Protein AF-A0A8S9J608-F1 (afdb_monomer_lite)

pLDDT: mean 71.93, std 22.0, range [27.75, 96.12]

Structure (mmCIF, N/CA/C/O backbone):
data_AF-A0A8S9J608-F1
#
_entry.id   AF-A0A8S9J608-F1
#
loop_
_atom_site.group_PDB
_atom_site.id
_atom_site.type_symbol
_atom_site.label_atom_id
_atom_site.label_alt_id
_atom_site.label_comp_id
_atom_site.label_asym_id
_atom_site.label_entity_id
_atom_site.label_seq_id
_atom_site.pdbx_PDB_ins_code
_atom_site.Cartn_x
_atom_site.Cartn_y
_atom_site.Cartn_z
_atom_site.occupancy
_atom_site.B_iso_or_equiv
_atom_site.auth_seq_id
_atom_site.auth_comp_id
_atom_site.auth_asym_id
_atom_site.auth_atom_id
_atom_site.pdbx_PDB_model_num
ATOM 1 N N . MET A 1 1 ? -18.274 -39.244 29.670 1.00 34.66 1 MET A N 1
ATOM 2 C CA . MET A 1 1 ? -17.212 -38.700 28.804 1.00 34.66 1 MET A CA 1
ATOM 3 C C . MET A 1 1 ? -17.763 -37.386 28.288 1.00 34.66 1 MET A C 1
ATOM 5 O O . MET A 1 1 ? -18.565 -37.396 27.369 1.00 34.66 1 MET A O 1
ATOM 9 N N . GLU A 1 2 ? -17.503 -36.305 29.020 1.00 34.66 2 GLU A N 1
ATOM 10 C CA . GLU A 1 2 ? -17.975 -34.964 28.669 1.00 34.66 2 GLU A CA 1
ATOM 11 C C . GLU A 1 2 ? -17.048 -34.403 27.590 1.00 34.66 2 GLU A C 1
ATOM 13 O O . GLU A 1 2 ? -15.875 -34.127 27.843 1.00 34.66 2 GLU A O 1
ATOM 18 N N . GLU A 1 3 ? -17.557 -34.293 26.364 1.00 35.66 3 GLU A N 1
ATOM 19 C CA . GLU A 1 3 ? -16.914 -33.500 25.323 1.00 35.66 3 GLU A CA 1
ATOM 20 C C . GLU A 1 3 ? -17.024 -32.024 25.711 1.00 35.66 3 GLU A C 1
ATOM 22 O O . GLU A 1 3 ? -18.092 -31.415 25.656 1.00 35.66 3 GLU A O 1
ATOM 27 N N . PHE A 1 4 ? -15.895 -31.436 26.103 1.00 34.94 4 PHE A N 1
ATOM 28 C CA . PHE A 1 4 ? -15.739 -29.990 26.158 1.00 34.94 4 PHE A CA 1
ATOM 29 C C . PHE A 1 4 ? -15.903 -29.427 24.741 1.00 34.94 4 PHE A C 1
ATOM 31 O O . PHE A 1 4 ? -14.953 -29.380 23.955 1.00 34.94 4 PHE A O 1
ATOM 38 N N . VAL A 1 5 ? -17.110 -28.965 24.417 1.00 37.97 5 VAL A N 1
ATOM 39 C CA . VAL A 1 5 ? -17.345 -28.079 23.277 1.00 37.97 5 VAL A CA 1
ATOM 40 C C . VAL A 1 5 ? -16.512 -26.821 23.518 1.00 37.97 5 VAL A C 1
ATOM 42 O O . VAL A 1 5 ? -16.838 -25.987 24.363 1.00 37.97 5 VAL A O 1
ATOM 45 N N . LYS A 1 6 ? -15.394 -26.681 22.796 1.00 38.44 6 LYS A N 1
ATOM 46 C CA . LYS A 1 6 ? -14.649 -25.419 22.732 1.00 38.44 6 LYS A CA 1
ATOM 47 C C . LYS A 1 6 ? -15.568 -24.366 22.113 1.00 38.44 6 LYS A C 1
ATOM 49 O O . LYS A 1 6 ? -15.647 -24.255 20.891 1.00 38.44 6 LYS A O 1
ATOM 54 N N . ARG A 1 7 ? -16.241 -23.585 22.962 1.00 36.84 7 ARG A N 1
ATOM 55 C CA . ARG A 1 7 ? -16.894 -22.326 22.588 1.00 36.84 7 ARG A CA 1
ATOM 56 C C . ARG A 1 7 ? -15.859 -21.454 21.877 1.00 36.84 7 ARG A C 1
ATOM 58 O O . ARG A 1 7 ? -14.886 -21.019 22.494 1.00 36.84 7 ARG A O 1
ATOM 65 N N . SER A 1 8 ? -16.004 -21.254 20.568 1.00 42.78 8 SER A N 1
ATOM 66 C CA . SER A 1 8 ? -15.144 -20.324 19.838 1.00 42.78 8 SER A CA 1
ATOM 67 C C . SER A 1 8 ? -15.713 -18.922 20.003 1.00 42.78 8 SER A C 1
ATOM 69 O O . SER A 1 8 ? -16.624 -18.535 19.278 1.00 42.78 8 SER A O 1
ATOM 71 N N . THR A 1 9 ? -15.184 -18.183 20.972 1.00 48.16 9 THR A N 1
ATOM 72 C CA . THR A 1 9 ? -15.473 -16.763 21.168 1.00 48.16 9 THR A CA 1
ATOM 73 C C . THR A 1 9 ? -15.129 -15.959 19.914 1.00 48.16 9 THR A C 1
ATOM 75 O O . THR A 1 9 ? -14.102 -16.205 19.267 1.00 48.16 9 THR A O 1
ATOM 78 N N . ARG A 1 10 ? -15.990 -14.989 19.580 1.00 56.03 10 ARG A N 1
ATOM 79 C CA . ARG A 1 10 ? -15.709 -13.920 18.615 1.00 56.03 10 ARG A CA 1
ATOM 80 C C . ARG A 1 10 ? -14.426 -13.226 19.068 1.00 56.03 10 ARG A C 1
ATOM 82 O O . ARG A 1 10 ? -14.402 -12.577 20.106 1.00 56.03 10 ARG A O 1
ATOM 89 N N . ARG A 1 11 ? -13.332 -13.449 18.345 1.00 66.19 11 ARG A N 1
ATOM 90 C CA . ARG A 1 11 ? -12.037 -12.832 18.636 1.00 66.19 11 ARG A CA 1
ATOM 91 C C . ARG A 1 11 ? -11.687 -11.950 17.466 1.00 66.19 11 ARG A C 1
ATOM 93 O O . ARG A 1 11 ? -11.087 -12.411 16.494 1.00 66.19 11 ARG A O 1
ATOM 100 N N . ASP A 1 12 ? -12.134 -10.709 17.565 1.00 85.56 12 ASP A N 1
ATOM 101 C CA . ASP A 1 12 ? -11.552 -9.658 16.756 1.00 85.56 12 ASP A CA 1
ATOM 102 C C . ASP A 1 12 ? -10.080 -9.529 17.138 1.00 85.56 12 ASP A C 1
ATOM 104 O O . ASP A 1 12 ? -9.712 -9.609 18.316 1.00 85.56 12 ASP A O 1
ATOM 108 N N . THR A 1 13 ? -9.235 -9.373 16.131 1.00 90.19 13 THR A N 1
ATOM 109 C CA . THR A 1 13 ? -7.810 -9.140 16.348 1.00 90.19 13 THR A CA 1
ATOM 110 C C . THR A 1 13 ? -7.568 -7.647 16.278 1.00 90.19 13 THR A C 1
ATOM 112 O O . THR A 1 13 ? -7.973 -7.014 15.313 1.00 90.19 13 THR A O 1
ATOM 115 N N . TRP A 1 14 ? -6.888 -7.096 17.276 1.00 92.19 14 TRP A N 1
ATOM 116 C CA . TRP A 1 14 ? -6.555 -5.676 17.335 1.00 92.19 14 TRP A CA 1
ATOM 117 C C . TRP A 1 14 ? -5.048 -5.502 17.249 1.00 92.19 14 TRP A C 1
ATOM 119 O O . TRP A 1 14 ? -4.309 -6.216 17.937 1.00 92.19 14 TRP A O 1
ATOM 129 N N . MET A 1 15 ? -4.612 -4.565 16.416 1.00 95.25 15 MET A N 1
ATOM 130 C CA . MET A 1 15 ? -3.222 -4.169 16.246 1.00 95.25 15 MET A CA 1
ATOM 131 C C . MET A 1 15 ? -3.128 -2.646 16.240 1.00 95.25 15 MET A C 1
ATOM 133 O O . MET A 1 15 ? -3.892 -1.983 15.542 1.00 95.25 15 MET A O 1
ATOM 137 N N . LEU A 1 16 ? -2.183 -2.109 17.005 1.00 95.00 16 LEU A N 1
ATOM 138 C CA . LEU A 1 16 ? -1.832 -0.694 16.991 1.00 95.00 16 LEU A CA 1
ATOM 139 C C . LEU A 1 16 ? -0.491 -0.534 16.269 1.00 95.00 16 LEU A C 1
ATOM 141 O O . LEU A 1 16 ? 0.497 -1.169 16.646 1.00 95.00 16 LEU A O 1
ATOM 145 N N . LEU A 1 17 ? -0.484 0.283 15.222 1.00 94.75 17 LEU A N 1
ATOM 146 C CA . LEU A 1 17 ? 0.653 0.559 14.358 1.00 94.75 17 LEU A CA 1
ATOM 147 C C . LEU A 1 17 ? 1.121 1.998 14.601 1.00 94.75 17 LEU A C 1
ATOM 149 O O . LEU A 1 17 ? 0.433 2.959 14.246 1.00 94.75 17 LEU A O 1
ATOM 153 N N . SER A 1 18 ? 2.292 2.134 15.202 1.00 91.12 18 SER A N 1
ATOM 154 C CA . SER A 1 18 ? 2.960 3.415 15.440 1.00 91.12 18 SER A CA 1
ATOM 155 C C . SER A 1 18 ? 4.120 3.601 14.463 1.00 91.12 18 SER A C 1
ATOM 157 O O . SER A 1 18 ? 4.517 2.647 13.793 1.00 91.12 18 SER A O 1
ATOM 159 N N . GLY A 1 19 ? 4.674 4.809 14.405 1.00 90.19 19 GLY A N 1
ATOM 160 C CA . GLY A 1 19 ? 5.897 5.106 13.670 1.00 90.19 19 GLY A CA 1
ATOM 161 C C . GLY A 1 19 ? 5.652 5.645 12.262 1.00 90.19 19 GLY A C 1
ATOM 162 O O . GLY A 1 19 ? 4.643 5.349 11.617 1.00 90.19 19 GLY A O 1
ATOM 163 N N . ASN A 1 20 ? 6.632 6.410 11.785 1.00 89.19 20 ASN A N 1
ATOM 164 C CA . ASN A 1 20 ? 6.534 7.321 10.647 1.00 89.19 20 ASN A CA 1
ATOM 165 C C . ASN A 1 20 ? 6.467 6.684 9.246 1.00 89.19 20 ASN A C 1
ATOM 167 O O . ASN A 1 20 ? 6.364 7.409 8.257 1.00 89.19 20 ASN A O 1
ATOM 171 N N . ASP A 1 21 ? 6.496 5.356 9.116 1.00 90.94 21 ASP A N 1
ATOM 172 C CA . ASP A 1 21 ? 6.367 4.678 7.820 1.00 90.94 21 ASP A CA 1
ATOM 173 C C . ASP A 1 21 ? 4.894 4.388 7.472 1.00 90.94 21 ASP A C 1
ATOM 175 O O . ASP A 1 21 ? 4.382 3.269 7.597 1.00 90.94 21 ASP A O 1
ATOM 179 N N . VAL A 1 22 ? 4.182 5.430 7.030 1.00 89.25 22 VAL A N 1
ATOM 180 C CA . VAL A 1 22 ? 2.782 5.331 6.578 1.00 89.25 22 VAL A CA 1
ATOM 181 C C . VAL A 1 22 ? 2.601 4.316 5.434 1.00 89.25 22 VAL A C 1
ATOM 183 O O . VAL A 1 22 ? 1.691 3.482 5.536 1.00 89.25 22 VAL A O 1
ATOM 186 N N . PRO A 1 23 ? 3.433 4.308 4.366 1.00 89.94 23 PRO A N 1
ATOM 187 C CA . PRO A 1 23 ? 3.314 3.310 3.305 1.00 89.94 23 PRO A CA 1
ATOM 188 C C . PRO A 1 23 ? 3.425 1.867 3.809 1.00 89.94 23 PRO A C 1
ATOM 190 O O . PRO A 1 23 ? 2.633 1.022 3.388 1.00 89.94 23 PRO A O 1
ATOM 193 N N . ALA A 1 24 ? 4.338 1.568 4.737 1.00 90.94 24 ALA A N 1
ATOM 194 C CA . ALA A 1 24 ? 4.489 0.224 5.289 1.00 90.94 24 ALA A CA 1
ATOM 195 C C . ALA A 1 24 ? 3.290 -0.198 6.149 1.00 90.94 24 ALA A C 1
ATOM 197 O O . ALA A 1 24 ? 2.836 -1.338 6.023 1.00 90.94 24 ALA A O 1
ATOM 198 N N . LYS A 1 25 ? 2.723 0.713 6.956 1.00 93.19 25 LYS A N 1
ATOM 199 C CA . LYS A 1 25 ? 1.491 0.452 7.729 1.00 93.19 25 LYS A CA 1
ATOM 200 C C . LYS A 1 25 ? 0.321 0.085 6.809 1.00 93.19 25 LYS A C 1
ATOM 202 O O . LYS A 1 25 ? -0.343 -0.932 7.021 1.00 93.19 25 LYS A O 1
ATOM 207 N N . ARG A 1 26 ? 0.118 0.848 5.728 1.00 92.88 26 ARG A N 1
ATOM 208 C CA . ARG A 1 26 ? -0.899 0.548 4.701 1.00 92.88 26 ARG A CA 1
ATOM 209 C C . ARG A 1 26 ? -0.619 -0.768 3.977 1.00 92.88 26 ARG A C 1
ATOM 211 O O . ARG A 1 26 ? -1.510 -1.600 3.801 1.00 92.88 26 ARG A O 1
ATOM 218 N N . ARG A 1 27 ? 0.639 -1.003 3.604 1.00 92.12 27 ARG A N 1
ATOM 219 C CA . ARG A 1 27 ? 1.067 -2.226 2.915 1.00 92.12 27 ARG A CA 1
ATOM 220 C C . ARG A 1 27 ? 0.878 -3.472 3.774 1.00 92.12 27 ARG A C 1
ATOM 222 O O . ARG A 1 27 ? 0.525 -4.524 3.237 1.00 92.12 27 ARG A O 1
ATOM 229 N N . LEU A 1 28 ? 1.057 -3.371 5.092 1.00 94.31 28 LEU A N 1
ATOM 230 C CA . LEU A 1 28 ? 0.703 -4.439 6.025 1.00 94.31 28 LEU A CA 1
ATOM 231 C C . LEU A 1 28 ? -0.792 -4.759 5.930 1.00 94.31 28 LEU A C 1
ATOM 233 O O . LEU A 1 28 ? -1.138 -5.928 5.777 1.00 94.31 28 LEU A O 1
ATOM 237 N N . ALA A 1 29 ? -1.665 -3.747 5.961 1.00 94.69 29 ALA A N 1
ATOM 238 C CA . ALA A 1 29 ? -3.112 -3.943 5.856 1.00 94.69 29 ALA A CA 1
ATOM 239 C C . ALA A 1 29 ? -3.510 -4.647 4.553 1.00 94.69 29 ALA A C 1
ATOM 241 O O . ALA A 1 29 ? -4.220 -5.656 4.582 1.00 94.69 29 ALA A O 1
ATOM 242 N N . LEU A 1 30 ? -2.971 -4.190 3.421 1.00 93.62 30 LEU A N 1
ATOM 243 C CA . LEU A 1 30 ? -3.180 -4.825 2.118 1.00 93.62 30 LEU A CA 1
ATOM 244 C C . LEU A 1 30 ? -2.699 -6.280 2.107 1.00 93.62 30 LEU A C 1
ATOM 246 O O . LEU A 1 30 ? -3.392 -7.171 1.610 1.00 93.62 30 LEU A O 1
ATOM 250 N N . THR A 1 31 ? -1.526 -6.536 2.689 1.00 93.44 31 THR A N 1
ATOM 251 C CA . THR A 1 31 ? -0.933 -7.877 2.756 1.00 93.44 31 THR A CA 1
ATOM 252 C C . THR A 1 31 ? -1.772 -8.812 3.619 1.00 93.44 31 THR A C 1
ATOM 254 O O . THR A 1 31 ? -2.066 -9.925 3.192 1.00 93.44 31 THR A O 1
ATOM 257 N N . VAL A 1 32 ? -2.203 -8.367 4.801 1.00 93.19 32 VAL A N 1
ATOM 258 C CA . VAL A 1 32 ? -3.058 -9.146 5.709 1.00 93.19 32 VAL A CA 1
ATOM 259 C C . VAL A 1 32 ? -4.397 -9.458 5.046 1.00 93.19 32 VAL A C 1
ATOM 261 O O . VAL A 1 32 ? -4.829 -10.610 5.062 1.00 93.19 32 VAL A O 1
ATOM 264 N N . THR A 1 33 ? -5.021 -8.466 4.408 1.00 92.88 33 THR A N 1
ATOM 265 C CA . THR A 1 33 ? -6.303 -8.644 3.712 1.00 92.88 33 THR A CA 1
ATOM 266 C C . THR A 1 33 ? -6.175 -9.665 2.586 1.00 92.88 33 THR A C 1
ATOM 268 O O . THR A 1 33 ? -6.930 -10.635 2.534 1.00 92.88 33 THR A O 1
ATOM 271 N N . THR A 1 34 ? -5.168 -9.506 1.726 1.00 90.94 34 THR A N 1
ATOM 272 C CA . THR A 1 34 ? -4.947 -10.411 0.591 1.00 90.94 34 THR A CA 1
ATOM 273 C C . THR A 1 34 ? -4.591 -11.822 1.067 1.00 90.94 34 THR A C 1
ATOM 275 O O . THR A 1 34 ? -5.116 -12.797 0.540 1.00 90.94 34 THR A O 1
ATOM 278 N N . ALA A 1 35 ? -3.752 -11.959 2.097 1.00 90.38 35 ALA A N 1
ATOM 279 C CA . ALA A 1 35 ? -3.330 -13.262 2.610 1.00 90.38 35 ALA A CA 1
ATOM 280 C C . ALA A 1 35 ? -4.462 -14.039 3.301 1.00 90.38 35 ALA A C 1
ATOM 282 O O . ALA A 1 35 ? -4.507 -15.265 3.210 1.00 90.38 35 ALA A O 1
ATOM 283 N N . LEU A 1 36 ? -5.367 -13.350 4.005 1.00 89.25 36 LEU A N 1
ATOM 284 C CA . LEU A 1 36 ? -6.442 -13.996 4.764 1.00 89.25 36 LEU A CA 1
ATOM 285 C C . LEU A 1 36 ? -7.739 -14.155 3.972 1.00 89.25 36 LEU A C 1
ATOM 287 O O . LEU A 1 36 ? -8.472 -15.122 4.194 1.00 89.25 36 LEU A O 1
ATOM 291 N N . PHE A 1 37 ? -8.032 -13.216 3.073 1.00 88.00 37 PHE A N 1
ATOM 292 C CA . PHE A 1 37 ? -9.313 -13.143 2.369 1.00 88.00 37 PHE A CA 1
ATOM 293 C C . PHE A 1 37 ? -9.190 -13.239 0.845 1.00 88.00 37 PHE A C 1
ATOM 295 O O . PHE A 1 37 ? -10.207 -13.348 0.167 1.00 88.00 37 PHE A O 1
ATOM 302 N N . GLY A 1 38 ? -7.974 -13.251 0.291 1.00 86.25 38 GLY A N 1
ATOM 303 C CA . GLY A 1 38 ? -7.723 -13.457 -1.140 1.00 86.25 38 GLY A CA 1
ATOM 304 C C . GLY A 1 38 ? -8.053 -12.264 -2.044 1.00 86.25 38 GLY A C 1
ATOM 305 O O . GLY A 1 38 ? -7.683 -12.289 -3.210 1.00 86.25 38 GLY A O 1
ATOM 306 N N . SER A 1 39 ? -8.712 -11.224 -1.525 1.00 85.81 39 SER A N 1
ATOM 307 C CA . SER A 1 39 ? -8.986 -9.972 -2.240 1.00 85.81 39 SER A CA 1
ATOM 308 C C . SER A 1 39 ? -8.863 -8.774 -1.301 1.00 85.81 39 SER A C 1
ATOM 310 O O . SER A 1 39 ? -9.278 -8.857 -0.140 1.00 85.81 39 SER A O 1
ATOM 312 N N . VAL A 1 40 ? -8.344 -7.665 -1.836 1.00 87.25 40 VAL A N 1
ATOM 313 C CA . VAL A 1 40 ? -8.287 -6.349 -1.181 1.00 87.25 40 VAL A CA 1
ATOM 314 C C . VAL A 1 40 ? -9.673 -5.739 -0.948 1.00 87.25 40 VAL A C 1
ATOM 316 O O . VAL A 1 40 ? -9.806 -4.912 -0.055 1.00 87.25 40 VAL A O 1
ATOM 319 N N . ASP A 1 41 ? -10.713 -6.208 -1.649 1.00 89.06 41 ASP A N 1
ATOM 320 C CA . ASP A 1 41 ? -12.104 -5.743 -1.482 1.00 89.06 41 ASP A CA 1
ATOM 321 C C . ASP A 1 41 ? -12.671 -6.045 -0.086 1.00 89.06 41 ASP A C 1
ATOM 323 O O . ASP A 1 41 ? -13.657 -5.455 0.342 1.00 89.06 41 ASP A O 1
ATOM 327 N N . ASN A 1 42 ? -12.038 -6.968 0.647 1.00 90.56 42 ASN A N 1
ATOM 328 C CA . ASN A 1 42 ? -12.381 -7.282 2.035 1.00 90.56 42 ASN A CA 1
ATOM 329 C C . ASN A 1 42 ? -11.673 -6.350 3.035 1.00 90.56 42 ASN A C 1
ATOM 331 O O . ASN A 1 42 ? -11.494 -6.718 4.199 1.00 90.56 42 ASN A O 1
ATOM 335 N N . MET A 1 43 ? -11.213 -5.180 2.592 1.00 92.19 43 MET A N 1
ATOM 336 C CA . MET A 1 43 ? -10.620 -4.153 3.439 1.00 92.19 43 MET A CA 1
ATOM 337 C C . MET A 1 43 ? -11.541 -2.936 3.506 1.00 92.19 43 MET A C 1
ATOM 339 O O . MET A 1 43 ? -11.935 -2.387 2.483 1.00 92.19 43 MET A O 1
ATOM 343 N N . LEU A 1 44 ? -11.829 -2.478 4.720 1.00 93.69 44 LEU A N 1
ATOM 344 C CA . LEU A 1 44 ? -12.410 -1.168 4.978 1.00 93.69 44 LEU A CA 1
ATOM 345 C C . LEU A 1 44 ? -11.289 -0.237 5.427 1.00 93.69 44 LEU A C 1
ATOM 347 O O . LEU A 1 44 ? -10.662 -0.485 6.457 1.00 93.69 44 LEU A O 1
ATOM 351 N N . LYS A 1 45 ? -11.039 0.826 4.668 1.00 92.75 45 LYS A N 1
ATOM 352 C CA . LYS A 1 45 ? -10.066 1.857 5.020 1.00 92.75 45 LYS A CA 1
ATOM 353 C C . LYS A 1 45 ? -10.800 3.134 5.407 1.00 92.75 45 LYS A C 1
ATOM 355 O O . LYS A 1 45 ? -11.538 3.674 4.596 1.00 92.75 45 LYS A O 1
ATOM 360 N N . ILE A 1 46 ? -10.545 3.615 6.617 1.00 93.31 46 ILE A N 1
ATOM 361 C CA . ILE A 1 46 ? -11.086 4.859 7.162 1.00 93.31 46 ILE A CA 1
ATOM 362 C C . ILE A 1 46 ? -9.904 5.769 7.465 1.00 93.31 46 ILE A C 1
ATOM 364 O O . ILE A 1 46 ? -9.010 5.385 8.218 1.00 93.31 46 ILE A O 1
ATOM 368 N N . ASN A 1 47 ? -9.892 6.973 6.900 1.00 91.12 47 ASN A N 1
ATOM 369 C CA . ASN A 1 47 ? -8.864 7.965 7.183 1.00 91.12 47 ASN A CA 1
ATOM 370 C C . ASN A 1 47 ? -9.489 9.133 7.947 1.00 91.12 47 ASN A C 1
ATOM 372 O O . ASN A 1 47 ? -10.162 9.971 7.361 1.00 91.12 47 ASN A O 1
ATOM 376 N N . LEU A 1 48 ? -9.248 9.212 9.255 1.00 90.88 48 LEU A N 1
ATOM 377 C CA . LEU A 1 48 ? -9.921 10.188 10.122 1.00 90.88 48 LEU A CA 1
ATOM 378 C C . LEU A 1 48 ? -9.473 11.637 9.889 1.00 90.88 48 LEU A C 1
ATOM 380 O O . LEU A 1 48 ? -10.148 12.563 10.324 1.00 90.88 48 LEU A O 1
ATOM 384 N N . LYS A 1 49 ? -8.370 11.843 9.164 1.00 86.06 49 LYS A N 1
ATOM 385 C CA . LYS A 1 49 ? -7.892 13.171 8.769 1.00 86.06 49 LYS A CA 1
ATOM 386 C C . LYS A 1 49 ? -8.661 13.742 7.577 1.00 86.06 49 LYS A C 1
ATOM 388 O O . LYS A 1 49 ? -8.865 14.949 7.496 1.00 86.06 49 LYS A O 1
ATOM 393 N N . THR A 1 50 ? -9.052 12.885 6.635 1.00 85.12 50 THR A N 1
ATOM 394 C CA . THR A 1 50 ? -9.668 13.292 5.358 1.00 85.12 50 THR A CA 1
ATOM 395 C C . THR A 1 50 ? -11.164 12.992 5.290 1.00 85.12 50 THR A C 1
ATOM 397 O O . THR A 1 50 ? -11.908 13.731 4.644 1.00 85.12 50 THR A O 1
ATOM 400 N N . SER A 1 51 ? -11.625 11.940 5.967 1.00 85.62 51 SER A N 1
ATOM 401 C CA . SER A 1 51 ? -13.037 11.580 6.064 1.00 85.62 51 SER A CA 1
ATOM 402 C C . SER A 1 51 ? -13.790 12.550 6.972 1.00 85.62 51 SER A C 1
ATOM 404 O O . SER A 1 51 ? -13.281 12.990 8.004 1.00 85.62 51 SER A O 1
ATOM 406 N N . LYS A 1 52 ? -15.057 12.840 6.649 1.00 89.25 52 LYS A N 1
ATOM 407 C CA . LYS A 1 52 ? -15.933 13.521 7.611 1.00 89.25 52 LYS A CA 1
ATOM 408 C C . LYS A 1 52 ? -16.242 12.572 8.768 1.00 89.25 52 LYS A C 1
ATOM 410 O O . LYS A 1 52 ? -16.539 11.403 8.535 1.00 89.25 52 LYS A O 1
ATOM 415 N N . ALA A 1 53 ? -16.268 13.088 9.996 1.00 86.44 53 ALA A N 1
ATOM 416 C CA . ALA A 1 53 ? -16.499 12.280 11.198 1.00 86.44 53 ALA A CA 1
ATOM 417 C C . ALA A 1 53 ? -17.779 11.418 11.125 1.00 86.44 53 ALA A C 1
ATOM 419 O O . ALA A 1 53 ? -17.760 10.239 11.472 1.00 86.44 53 ALA A O 1
ATOM 420 N N . SER A 1 54 ? -18.878 11.969 10.593 1.00 88.00 54 SER A N 1
ATOM 421 C CA . SER A 1 54 ? -20.132 11.223 10.412 1.00 88.00 54 SER A CA 1
ATOM 422 C C . SER A 1 54 ? -20.017 10.089 9.390 1.00 88.00 54 SER A C 1
ATOM 424 O O . SER A 1 54 ? -20.564 9.017 9.615 1.00 88.00 54 SER A O 1
ATOM 426 N N . GLU A 1 55 ? -19.302 10.313 8.285 1.00 91.19 55 GLU A N 1
ATOM 427 C CA . GLU A 1 55 ? -19.109 9.311 7.227 1.00 91.19 55 GLU A CA 1
ATOM 428 C C . GLU A 1 55 ? -18.248 8.154 7.752 1.00 91.19 55 GLU A C 1
ATOM 430 O O . GLU A 1 55 ? -18.639 6.995 7.638 1.00 91.19 55 GLU A O 1
ATOM 435 N N . ALA A 1 56 ? -17.141 8.471 8.433 1.00 91.25 56 ALA A N 1
ATOM 436 C CA . ALA A 1 56 ? -16.275 7.480 9.071 1.00 91.25 56 ALA A CA 1
ATOM 437 C C . ALA A 1 56 ? -17.037 6.615 10.091 1.00 91.25 56 ALA A C 1
ATOM 439 O O . ALA A 1 56 ? -16.889 5.390 10.113 1.00 91.25 56 ALA A O 1
ATOM 440 N N . TYR A 1 57 ? -17.877 7.242 10.922 1.00 92.12 57 TYR A N 1
ATOM 441 C CA . TYR A 1 57 ? -18.719 6.537 11.889 1.00 92.12 57 TYR A CA 1
ATOM 442 C C . TYR A 1 57 ? -19.702 5.581 11.200 1.00 92.12 57 TYR A C 1
ATOM 444 O O . TYR A 1 57 ? -19.779 4.407 11.565 1.00 92.12 57 TYR A O 1
ATOM 452 N N . GLU A 1 58 ? -20.439 6.059 10.194 1.00 92.69 58 GLU A N 1
ATOM 453 C CA . GLU A 1 58 ? -21.437 5.263 9.473 1.00 92.69 58 GLU A CA 1
ATOM 454 C C . GLU A 1 58 ? -20.811 4.079 8.722 1.00 92.69 58 GLU A C 1
ATOM 456 O O . GLU A 1 58 ? -21.355 2.970 8.750 1.00 92.69 58 GLU A O 1
ATOM 461 N N . GLU A 1 59 ? -19.655 4.282 8.082 1.00 92.31 59 GLU A N 1
ATOM 462 C CA . GLU A 1 59 ? -18.908 3.223 7.397 1.00 92.31 59 GLU A CA 1
ATOM 463 C C . GLU A 1 59 ? -18.495 2.107 8.358 1.00 92.31 59 GLU A C 1
ATOM 465 O O . GLU A 1 59 ? -18.724 0.920 8.081 1.00 92.31 59 GLU A O 1
ATOM 470 N N . LEU A 1 60 ? -17.940 2.481 9.514 1.00 92.31 60 LEU A N 1
ATOM 471 C CA . LEU A 1 60 ? -17.532 1.520 10.527 1.00 92.31 60 LEU A CA 1
ATOM 472 C C . LEU A 1 60 ? -18.740 0.791 11.122 1.00 92.31 60 LEU A C 1
ATOM 474 O O . LEU A 1 60 ? -18.747 -0.439 11.192 1.00 92.31 60 LEU A O 1
ATOM 478 N N . GLU A 1 61 ? -19.790 1.519 11.504 1.00 91.00 61 GLU A N 1
ATOM 479 C CA . GLU A 1 61 ? -21.002 0.940 12.086 1.00 91.00 61 GLU A CA 1
ATOM 480 C C . GLU A 1 61 ? -21.663 -0.068 11.129 1.00 91.00 61 GLU A C 1
ATOM 482 O O . GLU A 1 61 ? -22.052 -1.171 11.532 1.00 91.00 61 GLU A O 1
ATOM 487 N N . LYS A 1 62 ? -21.732 0.267 9.836 1.00 89.88 62 LYS A N 1
ATOM 488 C CA . LYS A 1 62 ? -22.246 -0.625 8.792 1.00 89.88 62 LYS A CA 1
ATOM 489 C C . LYS A 1 62 ? -21.415 -1.904 8.685 1.00 89.88 62 LYS A C 1
ATOM 491 O O . LYS A 1 62 ? -21.985 -2.997 8.664 1.00 89.88 62 LYS A O 1
ATOM 496 N N . ALA A 1 63 ? -20.087 -1.798 8.672 1.00 88.12 63 ALA A N 1
ATOM 497 C CA . ALA A 1 63 ? -19.212 -2.968 8.619 1.00 88.12 63 ALA A CA 1
ATOM 498 C C . ALA A 1 63 ? -19.362 -3.870 9.856 1.00 88.12 63 ALA A C 1
ATOM 500 O O . ALA A 1 63 ? -19.395 -5.099 9.736 1.00 88.12 63 ALA A O 1
ATOM 501 N N . LEU A 1 64 ? -19.530 -3.278 11.044 1.00 86.44 64 LEU A N 1
ATOM 502 C CA . LEU A 1 64 ? -19.776 -4.023 12.282 1.00 86.44 64 LEU A CA 1
ATOM 503 C C . LEU A 1 64 ? -21.115 -4.781 12.255 1.00 86.44 64 LEU A C 1
ATOM 505 O O . LEU A 1 64 ? -21.168 -5.917 12.743 1.00 86.44 64 LEU A O 1
ATOM 509 N N . LYS A 1 65 ? -22.169 -4.176 11.685 1.00 84.31 65 LYS A N 1
ATOM 510 C CA . LYS A 1 65 ? -23.516 -4.765 11.546 1.00 84.31 65 LYS A CA 1
ATOM 511 C C . LYS A 1 65 ? -23.564 -5.891 10.516 1.00 84.31 65 LYS A C 1
ATOM 513 O O . LYS A 1 65 ? -24.219 -6.903 10.757 1.00 84.31 65 LYS A O 1
ATOM 518 N N . ASN A 1 66 ? -22.852 -5.749 9.399 1.00 81.00 66 ASN A N 1
ATOM 519 C CA . ASN A 1 66 ? -22.857 -6.750 8.331 1.00 81.00 66 ASN A CA 1
ATOM 520 C C . ASN A 1 66 ? -22.194 -8.078 8.745 1.00 81.00 66 ASN A C 1
ATOM 522 O O . ASN A 1 66 ? -22.478 -9.124 8.157 1.00 81.00 66 ASN A O 1
ATOM 526 N N . GLY A 1 67 ? -21.331 -8.061 9.770 1.00 68.69 67 GLY A N 1
ATOM 527 C CA . GLY A 1 67 ? -20.681 -9.268 10.291 1.00 68.69 67 GLY A CA 1
ATOM 528 C C . GLY A 1 67 ? -19.757 -9.948 9.274 1.00 68.69 67 GLY A C 1
ATOM 529 O O . GLY A 1 67 ? -19.552 -11.164 9.335 1.00 68.69 67 GLY A O 1
ATOM 530 N N . GLU A 1 68 ? -19.230 -9.175 8.326 1.00 71.38 68 GLU A N 1
ATOM 531 C CA . GLU A 1 68 ? -18.380 -9.650 7.240 1.00 71.38 68 GLU A CA 1
ATOM 532 C C . GLU A 1 68 ? -16.958 -9.983 7.723 1.00 71.38 68 GLU A C 1
ATOM 534 O O . GLU A 1 68 ? -16.499 -9.550 8.784 1.00 71.38 68 GLU A O 1
ATOM 539 N N . LYS A 1 69 ? -16.259 -10.811 6.942 1.00 83.88 69 LYS A N 1
ATOM 540 C CA . LYS A 1 69 ? -14.824 -11.054 7.110 1.00 83.88 69 LYS A CA 1
ATOM 541 C C . LYS A 1 69 ? -14.086 -9.869 6.501 1.00 83.88 69 LYS A C 1
ATOM 543 O O . LYS A 1 69 ? -13.903 -9.838 5.292 1.00 83.88 69 LYS A O 1
ATOM 548 N N . VAL A 1 70 ? -13.718 -8.903 7.333 1.00 90.06 70 VAL A N 1
ATOM 549 C CA . VAL A 1 70 ? -13.140 -7.638 6.875 1.00 90.06 70 VAL A CA 1
ATOM 550 C C . VAL A 1 70 ? -11.918 -7.264 7.708 1.00 90.06 70 VAL A C 1
ATOM 552 O O . VAL A 1 70 ? -11.883 -7.472 8.927 1.00 90.06 70 VAL A O 1
ATOM 555 N N . VAL A 1 71 ? -10.901 -6.726 7.041 1.00 93.50 71 VAL A N 1
ATOM 556 C CA . VAL A 1 71 ? -9.809 -5.998 7.690 1.00 93.50 71 VAL A CA 1
ATOM 557 C C . VAL A 1 71 ? -10.199 -4.527 7.744 1.00 93.50 71 VAL A C 1
ATOM 559 O O . VAL A 1 71 ? -10.483 -3.932 6.713 1.00 93.50 71 VAL A O 1
ATOM 562 N N . VAL A 1 72 ? -10.211 -3.934 8.930 1.00 95.00 72 VAL A N 1
ATOM 563 C CA . VAL A 1 72 ? -10.505 -2.516 9.132 1.00 95.00 72 VAL A CA 1
ATOM 564 C C . VAL A 1 72 ? -9.192 -1.789 9.406 1.00 95.00 72 VAL A C 1
ATOM 566 O O . VAL A 1 72 ? -8.574 -2.008 10.447 1.00 95.00 72 VAL A O 1
ATOM 569 N N . LEU A 1 73 ? -8.760 -0.942 8.475 1.00 95.69 73 LEU A N 1
ATOM 570 C CA . LEU A 1 73 ? -7.644 -0.015 8.645 1.00 95.69 73 LEU A CA 1
ATOM 571 C C . LEU A 1 73 ? -8.200 1.355 9.041 1.00 95.69 73 LEU A C 1
ATOM 573 O O . LEU A 1 73 ? -8.929 1.963 8.263 1.00 95.69 73 LEU A O 1
ATOM 577 N N . ILE A 1 74 ? -7.846 1.836 10.230 1.00 95.50 74 ILE A N 1
ATOM 578 C CA . ILE A 1 74 ? -8.225 3.163 10.727 1.00 95.50 74 ILE A CA 1
ATOM 579 C C . ILE A 1 74 ? -6.956 3.998 10.827 1.00 95.50 74 ILE A C 1
ATOM 581 O O . ILE A 1 74 ? -6.082 3.694 11.640 1.00 95.50 74 ILE A O 1
ATOM 585 N N . GLU A 1 75 ? -6.851 5.030 9.998 1.00 93.12 75 GLU A N 1
ATOM 586 C CA . GLU A 1 75 ? -5.696 5.921 9.964 1.00 93.12 75 GLU A CA 1
ATOM 587 C C . GLU A 1 75 ? -5.930 7.168 10.817 1.00 93.12 75 GLU A C 1
ATOM 589 O O . GLU A 1 75 ? -6.937 7.855 10.634 1.00 93.12 75 GLU A O 1
ATOM 594 N N . GLY A 1 76 ? -4.984 7.462 11.714 1.00 91.25 76 GLY A N 1
ATOM 595 C CA . GLY A 1 76 ? -5.041 8.621 12.611 1.00 91.25 76 GLY A CA 1
ATOM 596 C C . GLY A 1 76 ? -6.067 8.445 13.728 1.00 91.25 76 GLY A C 1
ATOM 597 O O . GLY A 1 76 ? -6.905 9.311 13.941 1.00 91.25 76 GLY A O 1
ATOM 598 N N . VAL A 1 77 ? -6.055 7.299 14.419 1.00 92.12 77 VAL A N 1
ATOM 599 C CA . VAL A 1 77 ? -7.014 6.979 15.499 1.00 92.12 77 VAL A CA 1
ATOM 600 C C . VAL A 1 77 ? -6.975 7.973 16.668 1.00 92.12 77 VAL A C 1
ATOM 602 O O . VAL A 1 77 ? -7.931 8.102 17.425 1.00 92.12 77 VAL A O 1
ATOM 605 N N . ASP A 1 78 ? -5.865 8.678 16.822 1.00 89.38 78 ASP A N 1
ATOM 606 C CA . ASP A 1 78 ? -5.675 9.790 17.746 1.00 89.38 78 ASP A CA 1
ATOM 607 C C . ASP A 1 78 ? -6.544 11.014 17.403 1.00 89.38 78 ASP A C 1
ATOM 609 O O . ASP A 1 78 ? -6.917 11.754 18.309 1.00 89.38 78 ASP A O 1
ATOM 613 N N . LEU A 1 79 ? -6.964 11.161 16.142 1.00 89.31 79 LEU A N 1
ATOM 614 C CA . LEU A 1 79 ? -7.874 12.210 15.662 1.00 89.31 79 LEU A CA 1
ATOM 615 C C . LEU A 1 79 ? -9.364 11.844 15.780 1.00 89.31 79 LEU A C 1
ATOM 617 O O . LEU A 1 79 ? -10.223 12.614 15.348 1.00 89.31 79 LEU A O 1
ATOM 621 N N . ALA A 1 80 ? -9.691 10.657 16.295 1.00 90.56 80 ALA A N 1
ATOM 622 C CA . ALA A 1 80 ? -11.071 10.196 16.401 1.00 90.56 80 ALA A CA 1
ATOM 623 C C . ALA A 1 80 ? -11.904 11.084 17.341 1.00 90.56 80 ALA A C 1
ATOM 625 O O . ALA A 1 80 ? -11.452 11.452 18.425 1.00 90.56 80 ALA A O 1
ATOM 626 N N . ASP A 1 81 ? -13.147 11.376 16.947 1.00 90.50 81 ASP A N 1
ATOM 627 C CA . ASP A 1 81 ? -14.093 12.075 17.815 1.00 90.50 81 ASP A CA 1
ATOM 628 C C . ASP A 1 81 ? -14.660 11.158 18.916 1.00 90.50 81 ASP A C 1
ATOM 630 O O . ASP A 1 81 ? -14.519 9.929 18.880 1.00 90.50 81 ASP A O 1
ATOM 634 N N . ASP A 1 82 ? -15.334 11.765 19.897 1.00 88.81 82 ASP A N 1
ATOM 635 C CA . ASP A 1 82 ? -15.898 11.058 21.054 1.00 88.81 82 ASP A CA 1
ATOM 636 C C . ASP A 1 82 ? -16.831 9.907 20.632 1.00 88.81 82 ASP A C 1
ATOM 638 O O . ASP A 1 82 ? -16.794 8.822 21.214 1.00 88.81 82 ASP A O 1
ATOM 642 N N . ARG A 1 83 ? -17.645 10.117 19.588 1.00 90.81 83 ARG A N 1
ATOM 643 C CA . ARG A 1 83 ? -18.650 9.140 19.136 1.00 90.81 83 ARG A CA 1
ATOM 644 C C . ARG A 1 83 ? -17.993 7.949 18.445 1.00 90.81 83 ARG A C 1
ATOM 646 O O . ARG A 1 83 ? -18.411 6.809 18.637 1.00 90.81 83 ARG A O 1
ATOM 653 N N . PHE A 1 84 ? -16.971 8.204 17.635 1.00 92.62 84 PHE A N 1
ATOM 654 C CA . PHE A 1 84 ? -16.190 7.172 16.969 1.00 92.62 84 PHE A CA 1
ATOM 655 C C . PHE A 1 84 ? -15.394 6.350 17.985 1.00 92.62 84 PHE A C 1
ATOM 657 O O . PHE A 1 84 ? -15.368 5.121 17.905 1.00 92.62 84 PHE A O 1
ATOM 664 N N . MET A 1 85 ? -14.797 7.011 18.980 1.00 91.06 85 MET A N 1
ATOM 665 C CA . MET A 1 85 ? -14.080 6.336 20.058 1.00 91.06 85 MET A CA 1
ATOM 666 C C . MET A 1 85 ? -14.995 5.464 20.917 1.00 91.06 85 MET A C 1
ATOM 668 O O . MET A 1 85 ? -14.621 4.328 21.204 1.00 91.06 85 MET A O 1
ATOM 672 N N . GLU A 1 86 ? -16.190 5.941 21.278 1.00 90.69 86 GLU A N 1
ATOM 673 C CA . GLU A 1 86 ? -17.198 5.156 22.006 1.00 90.69 86 GLU A CA 1
ATOM 674 C C . GLU A 1 86 ? -17.528 3.852 21.263 1.00 90.69 86 GLU A C 1
ATOM 676 O O . GLU A 1 86 ? -17.482 2.769 21.843 1.00 90.69 86 GLU A O 1
ATOM 681 N N . LEU A 1 87 ? -17.706 3.924 19.941 1.00 90.56 87 LEU A N 1
ATOM 682 C CA . LEU A 1 87 ? -17.975 2.752 19.108 1.00 90.56 87 LEU A CA 1
ATOM 683 C C . LEU A 1 87 ? -16.806 1.746 19.081 1.00 90.56 87 LEU A C 1
ATOM 685 O O . LEU A 1 87 ? -17.028 0.529 19.048 1.00 90.56 87 LEU A O 1
ATOM 689 N N . LEU A 1 88 ? -15.555 2.216 19.136 1.00 91.12 88 LEU A N 1
ATOM 690 C CA . LEU A 1 88 ? -14.391 1.338 19.302 1.00 91.12 88 LEU A CA 1
ATOM 691 C C . LEU A 1 88 ? -14.341 0.710 20.702 1.00 91.12 88 LEU A C 1
ATOM 693 O O . LEU A 1 88 ? -14.041 -0.482 20.815 1.00 91.12 88 LEU A O 1
ATOM 697 N N . VAL A 1 89 ? -14.643 1.479 21.754 1.00 89.25 89 VAL A N 1
ATOM 698 C CA . VAL A 1 89 ? -14.680 0.995 23.146 1.00 89.25 89 VAL A CA 1
ATOM 699 C C . VAL A 1 89 ? -15.707 -0.118 23.284 1.00 89.25 89 VAL A C 1
ATOM 701 O O . VAL A 1 89 ? -15.346 -1.232 23.673 1.00 89.25 89 VAL A O 1
ATOM 704 N N . ASP A 1 90 ? -16.945 0.148 22.872 1.00 87.69 90 ASP A N 1
ATOM 705 C CA . ASP A 1 90 ? -18.052 -0.806 22.901 1.00 87.69 90 ASP A CA 1
ATOM 706 C C . ASP A 1 90 ? -17.670 -2.106 22.199 1.00 87.69 90 ASP A C 1
ATOM 708 O O . ASP A 1 90 ? -17.954 -3.210 22.675 1.00 87.69 90 ASP A O 1
ATOM 712 N N . ARG A 1 91 ? -16.958 -2.001 21.072 1.00 86.75 91 ARG A N 1
ATOM 713 C CA . ARG A 1 91 ? -16.530 -3.173 20.316 1.00 86.75 91 ARG A CA 1
ATOM 714 C C . ARG A 1 91 ? -15.437 -3.973 21.022 1.00 86.75 91 ARG A C 1
ATOM 716 O O . ARG A 1 91 ? -15.498 -5.207 21.036 1.00 86.75 91 ARG A O 1
ATOM 723 N N . VAL A 1 92 ? -14.446 -3.301 21.606 1.00 84.88 92 VAL A N 1
ATOM 724 C CA . VAL A 1 92 ? -13.393 -3.945 22.406 1.00 84.88 92 VAL A CA 1
ATOM 725 C C . VAL A 1 92 ? -13.998 -4.647 23.625 1.00 84.88 92 VAL A C 1
ATOM 727 O O . VAL A 1 92 ? -13.577 -5.755 23.971 1.00 84.88 92 VAL A O 1
ATOM 730 N N . GLU A 1 93 ? -14.991 -4.039 24.271 1.00 82.69 93 GLU A N 1
ATOM 731 C CA . GLU A 1 93 ? -15.682 -4.599 25.435 1.00 82.69 93 GLU A CA 1
ATOM 732 C C . GLU A 1 93 ? -16.598 -5.771 25.071 1.00 82.69 93 GLU A C 1
ATOM 734 O O . GLU A 1 93 ? -16.519 -6.819 25.719 1.00 82.69 93 GLU A O 1
ATOM 739 N N . ALA A 1 94 ? -17.363 -5.672 23.980 1.00 78.69 94 ALA A N 1
ATOM 740 C CA . ALA A 1 94 ? -18.174 -6.772 23.454 1.00 78.69 94 ALA A CA 1
ATOM 741 C C . ALA A 1 94 ? -17.330 -8.012 23.097 1.00 78.69 94 ALA A C 1
ATOM 743 O O . ALA A 1 94 ? -17.783 -9.149 23.229 1.00 78.69 94 ALA A O 1
ATOM 744 N N . GLY A 1 95 ? -16.075 -7.818 22.673 1.00 71.12 95 GLY A N 1
ATOM 745 C CA . GLY A 1 95 ? -15.126 -8.912 22.441 1.00 71.12 95 GLY A CA 1
ATOM 746 C C . GLY A 1 95 ? -14.609 -9.577 23.725 1.00 71.12 95 GLY A C 1
ATOM 747 O O . GLY A 1 95 ? -14.239 -10.754 23.703 1.00 71.12 95 GLY A O 1
ATOM 748 N N . LYS A 1 96 ? -14.586 -8.851 24.851 1.00 68.19 96 LYS A N 1
ATOM 749 C CA . LYS A 1 96 ? -14.173 -9.365 26.171 1.00 68.19 96 LYS A CA 1
ATOM 750 C C . LYS A 1 96 ? -15.314 -10.065 26.899 1.00 68.19 96 LYS A C 1
ATOM 752 O O . LYS A 1 96 ? -15.053 -11.029 27.616 1.00 68.19 96 LYS A O 1
ATOM 757 N N . SER A 1 97 ? -16.547 -9.582 26.734 1.00 53.25 97 SER A N 1
ATOM 758 C CA . SER A 1 97 ? -17.701 -10.067 27.494 1.00 53.25 97 SER A CA 1
ATOM 759 C C . SER A 1 97 ? -18.113 -11.491 27.124 1.00 53.25 97 SER A C 1
ATOM 761 O O . SER A 1 97 ? -18.729 -12.160 27.942 1.00 53.25 97 SER A O 1
ATOM 763 N N . GLY A 1 98 ? -17.729 -12.009 25.950 1.00 51.84 98 GLY A N 1
ATOM 764 C CA . GLY A 1 98 ? -17.980 -13.405 25.560 1.00 51.84 98 GLY A CA 1
ATOM 765 C C . GLY A 1 98 ? -19.463 -13.792 25.472 1.00 51.84 98 GLY A C 1
ATOM 766 O O . GLY A 1 98 ? -19.759 -14.963 25.242 1.00 51.84 98 GLY A O 1
ATOM 767 N N . ASP A 1 99 ? -20.363 -12.822 25.635 1.00 42.69 99 ASP A N 1
ATOM 768 C CA . ASP A 1 99 ? -21.787 -13.016 25.881 1.00 42.69 99 ASP A CA 1
ATOM 769 C C . ASP A 1 99 ? -22.579 -12.303 24.782 1.00 42.69 99 ASP A C 1
ATOM 771 O O . ASP A 1 99 ? -23.175 -11.250 24.982 1.00 42.69 99 ASP A O 1
ATOM 775 N N . LEU A 1 100 ? -22.505 -12.847 23.567 1.00 45.72 100 LEU A N 1
ATOM 776 C CA . LEU A 1 100 ? -23.418 -12.510 22.478 1.00 45.72 100 LEU A CA 1
ATOM 777 C C . LEU A 1 100 ? -23.772 -13.794 21.726 1.00 45.72 100 LEU A C 1
ATOM 779 O O . LEU A 1 100 ? -23.033 -14.258 20.862 1.00 45.72 100 LEU A O 1
ATOM 783 N N . ASP A 1 101 ? -24.897 -14.349 22.172 1.00 42.16 101 ASP A N 1
ATOM 784 C CA . ASP A 1 101 ? -25.911 -15.125 21.461 1.00 42.16 101 ASP A CA 1
ATOM 785 C C . ASP A 1 101 ? -25.430 -16.125 20.387 1.00 42.16 101 ASP A C 1
ATOM 787 O O . ASP A 1 101 ? -25.063 -15.775 19.264 1.00 42.16 101 ASP A O 1
ATOM 791 N N . ASP A 1 102 ? -25.560 -17.415 20.715 1.00 42.78 102 ASP A N 1
ATOM 792 C CA . ASP A 1 102 ? -25.366 -18.596 19.853 1.00 42.78 102 ASP A CA 1
ATOM 793 C C . ASP A 1 102 ? -26.339 -18.651 18.639 1.00 42.78 102 ASP A C 1
ATOM 795 O O . ASP A 1 102 ? -26.455 -19.678 17.965 1.00 42.78 102 ASP A O 1
ATOM 799 N N . SER A 1 103 ? -27.064 -17.570 18.329 1.00 42.12 103 SER A N 1
ATOM 800 C CA . SER A 1 103 ? -28.179 -17.571 17.375 1.00 42.12 103 SER A CA 1
ATOM 801 C C . SER A 1 103 ? -27.809 -17.228 15.924 1.00 42.12 103 SER A C 1
ATOM 803 O O . SER A 1 103 ? -28.645 -17.389 15.033 1.00 42.12 103 SER A O 1
ATOM 805 N N . GLN A 1 104 ? -26.556 -16.869 15.614 1.00 42.28 104 GLN A N 1
ATOM 806 C CA . GLN A 1 104 ? -26.092 -16.794 14.222 1.00 42.28 104 GLN A CA 1
ATOM 807 C C . GLN A 1 104 ? -24.706 -17.411 14.033 1.00 42.28 104 GLN A C 1
ATOM 809 O O . GLN A 1 104 ? -23.678 -16.832 14.365 1.00 42.28 104 GLN A O 1
ATOM 814 N N . GLY A 1 105 ? -24.675 -18.587 13.400 1.00 42.22 105 GLY A N 1
ATOM 815 C CA . GLY A 1 105 ? -23.478 -19.375 13.082 1.00 42.22 105 GLY A CA 1
ATOM 816 C C . GLY A 1 105 ? -22.473 -18.749 12.100 1.00 42.22 105 GLY A C 1
ATOM 817 O O . GLY A 1 105 ? -21.744 -19.483 11.432 1.00 42.22 105 GLY A O 1
ATOM 818 N N . LYS A 1 106 ? -22.394 -17.418 11.987 1.00 50.59 106 LYS A N 1
ATOM 819 C CA . LYS A 1 106 ? -21.342 -16.730 11.232 1.00 50.59 106 LYS A CA 1
ATOM 820 C C . LYS A 1 106 ? -20.271 -16.230 12.194 1.00 50.59 106 LYS A C 1
ATOM 822 O O . LYS A 1 106 ? -20.436 -15.241 12.895 1.00 50.59 106 LYS A O 1
ATOM 827 N N . LYS A 1 107 ? -19.129 -16.919 12.183 1.00 54.78 107 LYS A N 1
ATOM 828 C CA . LYS A 1 107 ? -17.884 -16.470 12.816 1.00 54.78 107 LYS A CA 1
ATOM 829 C C . LYS A 1 107 ? -17.408 -15.187 12.121 1.00 54.78 107 LYS A C 1
ATOM 831 O O . LYS A 1 107 ? -16.633 -15.269 11.171 1.00 54.78 107 LYS A O 1
ATOM 836 N N . SER A 1 108 ? -17.884 -14.019 12.550 1.00 62.00 108 SER A N 1
ATOM 837 C CA . SER A 1 108 ? -17.325 -12.741 12.105 1.00 62.00 108 SER A CA 1
ATOM 838 C C . SER A 1 108 ? -15.925 -12.613 12.706 1.00 62.00 108 SER A C 1
ATOM 840 O O . SER A 1 108 ? -15.787 -12.542 13.929 1.00 62.00 108 SER A O 1
ATOM 842 N N . HIS A 1 109 ? -14.899 -12.663 11.862 1.00 74.25 109 HIS A N 1
ATOM 843 C CA . HIS A 1 109 ? -13.511 -12.453 12.254 1.00 74.25 109 HIS A CA 1
ATOM 844 C C . HIS A 1 109 ? -13.065 -11.142 11.623 1.00 74.25 109 HIS A C 1
ATOM 846 O O . HIS A 1 109 ? -12.785 -11.108 10.425 1.00 74.25 109 HIS A O 1
ATOM 852 N N . MET A 1 110 ? -13.082 -10.075 12.419 1.00 88.06 110 MET A N 1
ATOM 853 C CA . MET A 1 110 ? -12.607 -8.765 11.993 1.00 88.06 110 MET A CA 1
ATOM 854 C C . MET A 1 110 ? -11.192 -8.552 12.523 1.00 88.06 110 MET A C 1
ATOM 856 O O . MET A 1 110 ? -10.842 -9.005 13.619 1.00 88.06 110 MET A O 1
ATOM 860 N N . ILE A 1 111 ? -10.368 -7.879 11.731 1.00 92.25 111 ILE A N 1
ATOM 861 C CA . ILE A 1 111 ? -9.018 -7.491 12.131 1.00 92.25 111 ILE A CA 1
ATOM 862 C C . ILE A 1 111 ? -8.949 -5.977 12.072 1.00 92.25 111 ILE A C 1
ATOM 864 O O . ILE A 1 111 ? -9.120 -5.406 11.005 1.00 92.25 111 ILE A O 1
ATOM 868 N N . PHE A 1 112 ? -8.699 -5.348 13.211 1.00 94.44 112 PHE A N 1
ATOM 869 C CA . PHE A 1 112 ? -8.542 -3.909 13.343 1.00 94.44 112 PHE A CA 1
ATOM 870 C C . PHE A 1 112 ? -7.056 -3.560 13.341 1.00 94.44 112 PHE A C 1
ATOM 872 O O . PHE A 1 112 ? -6.296 -4.030 14.192 1.00 94.44 112 PHE A O 1
ATOM 879 N N . LEU A 1 113 ? -6.661 -2.730 12.382 1.00 96.12 113 LEU A N 1
ATOM 880 C CA . LEU A 1 113 ? -5.345 -2.118 12.261 1.00 96.12 113 LEU A CA 1
ATOM 881 C C . LEU A 1 113 ? -5.533 -0.624 12.514 1.00 96.12 113 LEU A C 1
ATOM 883 O O . LEU A 1 113 ? -6.071 0.089 11.673 1.00 96.12 113 LEU A O 1
ATOM 887 N N . LEU A 1 114 ? -5.135 -0.166 13.693 1.00 95.81 114 LEU A N 1
ATOM 888 C CA . LEU A 1 114 ? -5.229 1.237 14.081 1.00 95.81 114 LEU A CA 1
ATOM 889 C C . LEU A 1 114 ? -3.866 1.879 13.865 1.00 95.81 114 LEU A C 1
ATOM 891 O O . LEU A 1 114 ? -2.883 1.373 14.405 1.00 95.81 114 LEU A O 1
ATOM 895 N N . THR A 1 115 ? -3.782 2.973 13.116 1.00 94.19 115 THR A N 1
ATOM 896 C CA . THR A 1 115 ? -2.551 3.765 13.027 1.00 94.19 115 THR A CA 1
ATOM 897 C C . THR A 1 115 ? -2.697 5.038 13.836 1.00 94.19 115 THR A C 1
ATOM 899 O O . THR A 1 115 ? -3.753 5.667 13.813 1.00 94.19 115 THR A O 1
ATOM 902 N N . ARG A 1 116 ? -1.629 5.434 14.526 1.00 89.44 116 ARG A N 1
ATOM 903 C CA . ARG A 1 116 ? -1.497 6.818 14.995 1.00 89.44 116 ARG A CA 1
ATOM 904 C C . ARG A 1 116 ? -1.014 7.703 13.850 1.00 89.44 116 ARG A C 1
ATOM 906 O O . ARG A 1 116 ? -0.429 7.184 12.886 1.00 89.44 116 ARG A O 1
ATOM 913 N N . GLU A 1 117 ? -1.337 8.986 13.922 1.00 75.38 117 GLU A N 1
ATOM 914 C CA . GLU A 1 117 ? -0.802 9.981 13.007 1.00 75.38 117 GLU A CA 1
ATOM 915 C C . GLU A 1 117 ? 0.714 10.108 13.193 1.00 75.38 117 GLU A C 1
ATOM 917 O O . GLU A 1 117 ? 1.240 10.085 14.305 1.00 75.38 117 GLU A O 1
ATOM 922 N N . ASP A 1 118 ? 1.405 10.239 12.067 1.00 64.94 118 ASP A N 1
ATOM 923 C CA . ASP A 1 118 ? 2.771 10.729 12.002 1.00 64.94 118 ASP A CA 1
ATOM 924 C C . ASP A 1 118 ? 2.770 11.862 10.975 1.00 64.94 118 ASP A C 1
ATOM 926 O O . ASP A 1 118 ? 2.053 11.785 9.968 1.00 64.94 118 ASP A O 1
ATOM 930 N N . ASP A 1 119 ? 3.528 12.923 11.254 1.00 55.97 119 ASP A N 1
ATOM 931 C CA . ASP A 1 119 ? 3.560 14.120 10.419 1.00 55.97 119 ASP A CA 1
ATOM 932 C C . ASP A 1 119 ? 3.869 13.788 8.949 1.00 55.97 119 ASP A C 1
ATOM 934 O O . ASP A 1 119 ? 4.816 13.074 8.620 1.00 55.97 119 ASP A O 1
ATOM 938 N N . GLU A 1 120 ? 3.050 14.392 8.086 1.00 53.25 120 GLU A N 1
ATOM 939 C CA . GLU A 1 120 ? 3.126 14.446 6.625 1.00 53.25 120 GLU A CA 1
ATOM 940 C C . GLU A 1 120 ? 2.946 13.144 5.836 1.00 53.25 120 GLU A C 1
ATOM 942 O O . GLU A 1 120 ? 3.886 12.384 5.640 1.00 53.25 120 GLU A O 1
ATOM 947 N N . CYS A 1 121 ? 1.770 12.984 5.210 1.00 51.62 121 CYS A N 1
ATOM 948 C CA . CYS A 1 121 ? 1.623 12.350 3.890 1.00 51.62 121 CYS A CA 1
ATOM 949 C C . CYS A 1 121 ? 0.205 12.583 3.318 1.00 51.62 121 CYS A C 1
ATOM 951 O O . CYS A 1 121 ? -0.603 11.655 3.244 1.00 51.62 121 CYS A O 1
ATOM 953 N N . GLU A 1 122 ? -0.112 13.804 2.875 1.00 54.22 122 GLU A N 1
ATOM 954 C CA . GLU A 1 122 ? -1.212 13.996 1.915 1.00 54.22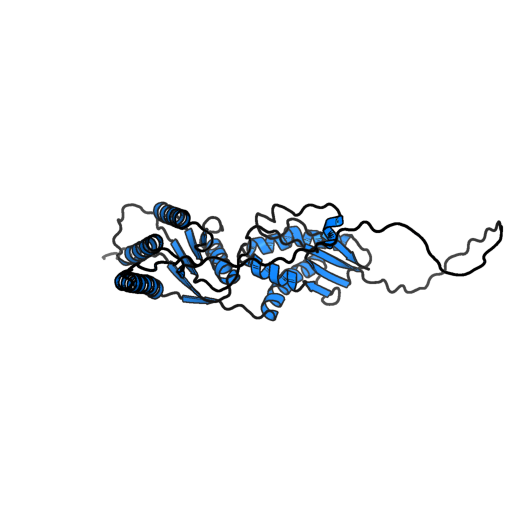 122 GLU A CA 1
ATOM 955 C C . GLU A 1 122 ? -0.730 13.538 0.534 1.00 54.22 122 GLU A C 1
ATOM 957 O O . GLU A 1 122 ? -0.134 14.302 -0.222 1.00 54.22 122 GLU A O 1
ATOM 962 N N . HIS A 1 123 ? -0.944 12.262 0.215 1.00 58.50 123 HIS A N 1
ATOM 963 C CA . HIS A 1 123 ? -0.735 11.751 -1.140 1.00 58.50 123 HIS A CA 1
ATOM 964 C C . HIS A 1 123 ? -2.061 11.279 -1.696 1.00 58.50 123 HIS A C 1
ATOM 966 O O . HIS A 1 123 ? -2.723 10.431 -1.099 1.00 58.50 123 HIS A O 1
ATOM 9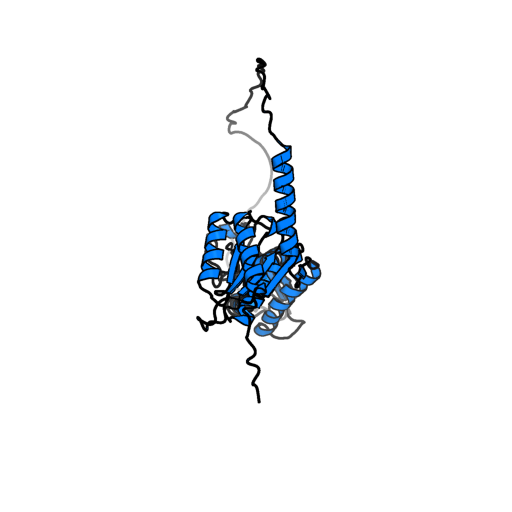72 N N . ASN A 1 124 ? -2.420 11.820 -2.856 1.00 61.47 124 ASN A N 1
ATOM 973 C CA . ASN A 1 124 ? -3.591 11.378 -3.591 1.00 61.47 124 ASN A CA 1
ATOM 974 C C . ASN A 1 124 ? -3.383 9.937 -4.059 1.00 61.47 124 ASN A C 1
ATOM 976 O O . ASN A 1 124 ? -2.489 9.655 -4.857 1.00 61.47 124 ASN A O 1
ATOM 980 N N . GLU A 1 125 ? -4.254 9.047 -3.590 1.00 67.31 125 GLU A N 1
ATOM 981 C CA . GLU A 1 125 ? -4.226 7.599 -3.858 1.00 67.31 125 GLU A CA 1
ATOM 982 C C . GLU A 1 125 ? -4.360 7.280 -5.356 1.00 67.31 125 GLU A C 1
ATOM 984 O O . GLU A 1 125 ? -3.972 6.208 -5.811 1.00 67.31 125 GLU A O 1
ATOM 989 N N . HIS A 1 126 ? -4.878 8.242 -6.126 1.00 67.12 126 HIS A N 1
ATOM 990 C CA . HIS A 1 126 ? -5.307 8.075 -7.513 1.00 67.12 126 HIS A CA 1
ATOM 991 C C . HIS A 1 126 ? -4.394 8.743 -8.548 1.00 67.12 126 HIS A C 1
ATOM 993 O O . HIS A 1 126 ? -4.712 8.731 -9.733 1.00 67.12 126 HIS A O 1
ATOM 999 N N . VAL A 1 127 ? -3.273 9.351 -8.145 1.00 83.31 127 VAL A N 1
ATOM 1000 C CA . VAL A 1 127 ? -2.376 9.990 -9.121 1.00 83.31 127 VAL A CA 1
ATOM 1001 C C . VAL A 1 127 ? -1.458 8.941 -9.737 1.00 83.31 127 VAL A C 1
ATOM 1003 O O . VAL A 1 127 ? -0.572 8.407 -9.068 1.00 83.31 127 VAL A O 1
ATOM 1006 N N . VAL A 1 128 ? -1.653 8.674 -11.029 1.00 88.50 128 VAL A N 1
ATOM 1007 C CA . VAL A 1 128 ? -0.785 7.790 -11.813 1.00 88.50 128 VAL A CA 1
ATOM 1008 C C . VAL A 1 128 ? 0.625 8.373 -11.883 1.00 88.50 128 VAL A C 1
ATOM 1010 O O . VAL A 1 128 ? 0.818 9.541 -12.219 1.00 88.50 128 VAL A O 1
ATOM 1013 N N . ILE A 1 129 ? 1.622 7.548 -11.572 1.00 89.62 129 ILE A N 1
ATOM 1014 C CA . ILE A 1 129 ? 3.040 7.892 -11.634 1.00 89.62 129 ILE A CA 1
ATOM 1015 C C . ILE A 1 129 ? 3.478 7.773 -13.099 1.00 89.62 129 ILE A C 1
ATOM 1017 O O . ILE A 1 129 ? 3.554 6.658 -13.622 1.00 89.62 129 ILE A O 1
ATOM 1021 N N . PRO A 1 130 ? 3.776 8.880 -13.793 1.00 89.06 130 PRO A N 1
ATOM 1022 C CA . PRO A 1 130 ? 4.078 8.810 -15.209 1.00 89.06 130 PRO A CA 1
ATOM 1023 C C . PRO A 1 130 ? 5.531 8.354 -15.394 1.00 89.06 130 PRO A C 1
ATOM 1025 O O . PRO A 1 130 ? 6.456 8.945 -14.837 1.00 89.06 130 PRO A O 1
ATOM 1028 N N . MET A 1 131 ? 5.744 7.295 -16.176 1.00 91.06 131 MET A N 1
ATOM 1029 C CA . MET A 1 131 ? 7.054 6.648 -16.315 1.00 91.06 131 MET A CA 1
ATOM 1030 C C . MET A 1 131 ? 7.495 6.538 -17.770 1.00 91.06 131 MET A C 1
ATOM 1032 O O . MET A 1 131 ? 6.682 6.351 -18.678 1.00 91.06 131 MET A O 1
ATOM 1036 N N . VAL A 1 132 ? 8.809 6.590 -17.983 1.00 91.50 132 VAL A N 1
ATOM 1037 C CA . VAL A 1 132 ? 9.444 6.371 -19.284 1.00 91.50 132 VAL A CA 1
ATOM 1038 C C . VAL A 1 132 ? 10.697 5.510 -19.143 1.00 91.50 132 VAL A C 1
ATOM 1040 O O . VAL A 1 132 ? 11.450 5.619 -18.177 1.00 91.50 132 VAL A O 1
ATOM 1043 N N . LEU A 1 133 ? 10.947 4.668 -20.139 1.00 90.88 133 LEU A N 1
ATOM 1044 C CA . LEU A 1 133 ? 12.165 3.883 -20.295 1.00 90.88 133 LEU A CA 1
ATOM 1045 C C . LEU A 1 133 ? 13.103 4.595 -21.266 1.00 90.88 133 LEU A C 1
ATOM 1047 O O . LEU A 1 133 ? 12.806 4.704 -22.453 1.00 90.88 133 LEU A O 1
ATOM 1051 N N . LYS A 1 134 ? 14.251 5.061 -20.777 1.00 90.56 134 LYS A N 1
ATOM 1052 C CA . LYS A 1 134 ? 15.328 5.624 -21.599 1.00 90.56 134 LYS A CA 1
ATOM 1053 C C . LYS A 1 134 ? 16.393 4.559 -21.834 1.00 90.56 134 LYS A C 1
ATOM 1055 O O . LYS A 1 134 ? 17.026 4.085 -20.892 1.00 90.56 134 LYS A O 1
ATOM 1060 N N . CYS A 1 135 ? 16.611 4.192 -23.090 1.00 87.25 135 CYS A N 1
ATOM 1061 C CA . CYS A 1 135 ? 17.523 3.125 -23.483 1.00 87.25 135 CYS A CA 1
ATOM 1062 C C . CYS A 1 135 ? 18.681 3.678 -24.316 1.00 87.25 135 CYS A C 1
ATOM 1064 O O . CYS A 1 135 ? 18.453 4.344 -25.324 1.00 87.25 135 CYS A O 1
ATOM 1066 N N . LYS A 1 136 ? 19.919 3.356 -23.932 1.00 86.00 136 LYS A N 1
ATOM 1067 C CA . LYS A 1 136 ? 21.116 3.643 -24.734 1.00 86.00 136 LYS A CA 1
ATOM 1068 C C . LYS A 1 136 ? 21.528 2.415 -25.528 1.00 86.00 136 LYS A C 1
ATOM 1070 O O . LYS A 1 136 ? 21.590 1.306 -24.989 1.00 86.00 136 LYS A O 1
ATOM 1075 N N . LYS A 1 137 ? 21.829 2.611 -26.808 1.00 78.94 137 LYS A N 1
ATOM 1076 C CA . LYS A 1 137 ? 22.336 1.541 -27.675 1.00 78.94 137 LYS A CA 1
ATOM 1077 C C . LYS A 1 137 ? 23.812 1.274 -27.373 1.00 78.94 137 LYS A C 1
ATOM 1079 O O . LYS A 1 137 ? 24.548 2.154 -26.929 1.00 78.94 137 LYS A O 1
ATOM 1084 N N . LEU A 1 138 ? 24.258 0.042 -27.592 1.00 71.50 138 LEU A N 1
ATOM 1085 C CA . LEU A 1 138 ? 25.677 -0.262 -27.733 1.00 71.50 138 LEU A CA 1
ATOM 1086 C C . LEU A 1 138 ? 26.146 0.436 -29.005 1.00 71.50 138 LEU A C 1
ATOM 1088 O O . LEU A 1 138 ? 25.668 0.110 -30.090 1.00 71.50 138 LEU A O 1
ATOM 1092 N N . SER A 1 139 ? 27.079 1.379 -28.891 1.00 60.53 139 SER A N 1
ATOM 1093 C CA . SER A 1 139 ? 27.769 1.859 -30.078 1.00 60.53 139 SER A CA 1
ATOM 1094 C C . SER A 1 139 ? 28.468 0.658 -30.706 1.00 60.53 139 SER A C 1
ATOM 1096 O O . SER A 1 139 ? 29.300 -0.003 -30.074 1.00 60.53 139 SER A O 1
ATOM 1098 N N . SER A 1 140 ? 28.111 0.318 -31.946 1.00 51.81 140 SER A N 1
ATOM 1099 C CA . SER A 1 140 ? 28.959 -0.581 -32.706 1.00 51.81 140 SER A CA 1
ATOM 1100 C C . SER A 1 140 ? 30.291 0.142 -32.875 1.00 51.81 140 SER A C 1
ATOM 1102 O O . SER A 1 140 ? 30.418 1.122 -33.607 1.00 51.81 140 SER A O 1
ATOM 1104 N N . GLY A 1 141 ? 31.304 -0.300 -32.131 1.00 45.09 141 GLY A N 1
ATOM 1105 C CA . GLY A 1 141 ? 32.686 0.019 -32.441 1.00 45.09 141 GLY A CA 1
ATOM 1106 C C . GLY A 1 141 ? 32.955 -0.537 -33.831 1.00 45.09 141 GLY A C 1
ATOM 1107 O O . GLY A 1 141 ? 33.314 -1.704 -33.979 1.00 45.09 141 GLY A O 1
ATOM 1108 N N . LEU A 1 142 ? 32.683 0.265 -34.861 1.00 39.50 142 LEU A N 1
ATOM 1109 C CA . LEU A 1 142 ? 32.854 -0.148 -36.234 1.00 39.50 142 LEU A CA 1
ATOM 1110 C C . LEU A 1 142 ? 34.353 -0.339 -36.450 1.00 39.50 142 LEU A C 1
ATOM 1112 O O . LEU A 1 142 ? 35.125 0.610 -36.597 1.00 39.50 142 LEU A O 1
ATOM 1116 N N . VAL A 1 143 ? 34.747 -1.608 -36.474 1.00 40.09 143 VAL A N 1
ATOM 1117 C CA . VAL A 1 143 ? 35.907 -2.108 -37.196 1.00 40.09 143 VAL A CA 1
ATOM 1118 C C . VAL A 1 143 ? 35.761 -1.604 -38.633 1.00 40.09 143 VAL A C 1
ATOM 1120 O O . VAL A 1 143 ? 35.138 -2.236 -39.485 1.00 40.09 143 VAL A O 1
ATOM 1123 N N . ASN A 1 144 ? 36.292 -0.409 -38.887 1.00 40.50 144 ASN A N 1
ATOM 1124 C CA . ASN A 1 144 ? 36.376 0.203 -40.203 1.00 40.50 144 ASN A CA 1
ATOM 1125 C C . ASN A 1 144 ? 37.382 -0.586 -41.038 1.00 40.50 144 ASN A C 1
ATOM 1127 O O . ASN A 1 144 ? 38.546 -0.224 -41.152 1.00 40.50 144 ASN A O 1
ATOM 1131 N N . ASN A 1 145 ? 36.931 -1.695 -41.613 1.00 45.28 145 ASN A N 1
ATOM 1132 C CA . ASN A 1 145 ? 37.631 -2.390 -42.679 1.00 45.28 145 ASN A CA 1
ATOM 1133 C C . ASN A 1 145 ? 36.605 -3.033 -43.609 1.00 45.28 145 ASN A C 1
ATOM 1135 O O . ASN A 1 145 ? 36.304 -4.219 -43.487 1.00 45.28 145 ASN A O 1
ATOM 1139 N N . LYS A 1 146 ? 36.101 -2.244 -44.567 1.00 38.78 146 LYS A N 1
ATOM 1140 C CA . LYS A 1 146 ? 35.964 -2.654 -45.976 1.00 38.78 146 LYS A CA 1
ATOM 1141 C C . LYS A 1 146 ? 35.524 -1.478 -46.861 1.00 38.78 146 LYS A C 1
ATOM 1143 O O . LYS A 1 146 ? 34.410 -0.982 -46.785 1.00 38.78 146 LYS A O 1
ATOM 1148 N N . ARG A 1 147 ? 36.500 -1.070 -47.676 1.00 44.72 147 ARG A N 1
ATOM 1149 C CA . ARG A 1 147 ? 36.498 -0.269 -48.912 1.00 44.72 147 ARG A CA 1
ATOM 1150 C C . ARG A 1 147 ? 35.117 -0.029 -49.545 1.00 44.72 147 ARG A C 1
ATOM 1152 O O . ARG A 1 147 ? 34.426 -0.982 -49.894 1.00 44.72 147 ARG A O 1
ATOM 1159 N N . LYS A 1 148 ? 34.796 1.242 -49.809 1.00 39.22 148 LYS A N 1
ATOM 1160 C CA . LYS A 1 148 ? 33.831 1.627 -50.852 1.00 39.22 148 LYS A CA 1
ATOM 1161 C C . LYS A 1 148 ? 34.455 1.354 -52.231 1.00 39.22 148 LYS A C 1
ATOM 1163 O O . LYS A 1 148 ? 35.624 1.703 -52.403 1.00 39.22 148 LYS A O 1
ATOM 1168 N N . PRO A 1 149 ? 33.734 0.769 -53.202 1.00 37.75 149 PRO A N 1
ATOM 1169 C CA . PRO A 1 149 ? 34.123 0.862 -54.599 1.00 37.75 149 PRO A CA 1
ATOM 1170 C C . PRO A 1 149 ? 33.708 2.235 -55.145 1.00 37.75 149 PRO A C 1
ATOM 1172 O O . PRO A 1 149 ? 32.616 2.731 -54.865 1.00 37.75 149 PRO A O 1
ATOM 1175 N N . GLU A 1 150 ? 34.630 2.846 -55.878 1.00 35.56 150 GLU A N 1
ATOM 1176 C CA . GLU A 1 150 ? 34.468 4.095 -56.613 1.00 35.56 150 GLU A CA 1
ATOM 1177 C C . GLU A 1 150 ? 33.384 3.957 -57.690 1.00 35.56 150 GLU A C 1
ATOM 1179 O O . GLU A 1 150 ? 33.315 2.949 -58.394 1.00 35.56 150 GLU A O 1
ATOM 1184 N N . SER A 1 151 ? 32.571 4.997 -57.861 1.00 32.25 151 SER A N 1
ATOM 1185 C CA . SER A 1 151 ? 31.901 5.254 -59.134 1.00 32.25 151 SER A CA 1
ATOM 1186 C C . SER A 1 151 ? 32.153 6.707 -59.519 1.00 32.25 151 SER A C 1
ATOM 1188 O O . SER A 1 151 ? 31.470 7.618 -59.049 1.00 32.25 151 SER A O 1
ATOM 1190 N N . ASP A 1 152 ? 33.169 6.896 -60.354 1.00 30.42 152 ASP A N 1
ATOM 1191 C CA . ASP A 1 152 ? 33.380 8.101 -61.143 1.00 30.42 152 ASP A CA 1
ATOM 1192 C C . ASP A 1 152 ? 32.283 8.222 -62.209 1.00 30.42 152 ASP A C 1
ATOM 1194 O O . ASP A 1 152 ? 32.100 7.319 -63.025 1.00 30.42 152 ASP A O 1
ATOM 1198 N N . ALA A 1 153 ? 31.594 9.365 -62.232 1.00 31.52 153 ALA A N 1
ATOM 1199 C CA . ALA A 1 153 ? 31.049 9.972 -63.447 1.00 31.52 153 ALA A CA 1
ATOM 1200 C C . ALA A 1 153 ? 30.766 11.469 -63.208 1.00 31.52 153 ALA A C 1
ATOM 1202 O O . ALA A 1 153 ? 29.756 11.871 -62.635 1.00 31.52 153 ALA A O 1
ATOM 1203 N N . VAL A 1 154 ? 31.725 12.268 -63.674 1.00 28.89 154 VAL A N 1
ATOM 1204 C CA . VAL A 1 154 ? 31.748 13.719 -63.951 1.00 28.89 154 VAL A CA 1
ATOM 1205 C C . VAL A 1 154 ? 30.446 14.164 -64.658 1.00 28.89 154 VAL A C 1
ATOM 1207 O O . VAL A 1 154 ? 29.991 13.479 -65.566 1.00 28.89 154 VAL A O 1
ATOM 1210 N N . SER A 1 155 ? 29.756 15.266 -64.342 1.00 27.75 155 SER A N 1
ATOM 1211 C CA . SER A 1 155 ? 30.040 16.688 -64.650 1.00 27.75 155 SER A CA 1
ATOM 1212 C C . SER A 1 155 ? 28.785 17.473 -64.194 1.00 27.75 155 SER A C 1
ATOM 1214 O O . SER A 1 155 ? 27.681 16.968 -64.341 1.00 27.75 155 SER A O 1
ATOM 1216 N N . THR A 1 156 ? 28.787 18.703 -63.676 1.00 29.30 156 THR A N 1
ATOM 1217 C CA . THR A 1 156 ? 29.332 19.921 -64.287 1.00 29.30 156 THR A CA 1
ATOM 1218 C C . THR A 1 156 ? 29.315 21.058 -63.254 1.00 29.30 156 THR A C 1
ATOM 1220 O O . THR A 1 156 ? 28.381 21.205 -62.471 1.00 29.30 156 THR A O 1
ATOM 1223 N N . MET A 1 157 ? 30.371 21.864 -63.288 1.00 29.83 157 MET A N 1
ATOM 1224 C CA . MET A 1 157 ? 30.629 23.073 -62.506 1.00 29.83 157 MET A CA 1
ATOM 1225 C C . MET A 1 157 ? 29.690 24.240 -62.856 1.00 29.83 157 MET A C 1
ATOM 1227 O O . MET A 1 157 ? 29.498 24.467 -64.041 1.00 29.83 157 MET A O 1
ATOM 1231 N N . VAL A 1 158 ? 29.306 25.070 -61.870 1.00 32.78 158 VAL A N 1
ATOM 1232 C CA . VAL A 1 158 ? 29.395 26.560 -61.879 1.00 32.78 158 VAL A CA 1
ATOM 1233 C C . VAL A 1 158 ? 29.413 27.018 -60.402 1.00 32.78 158 VAL A C 1
ATOM 1235 O O . VAL A 1 158 ? 28.413 26.916 -59.710 1.00 32.78 158 VAL A O 1
ATOM 1238 N N . LYS A 1 159 ? 30.576 27.193 -59.764 1.00 32.88 159 LYS A N 1
ATOM 1239 C CA . LYS A 1 159 ? 31.350 28.442 -59.572 1.00 32.88 159 LYS A CA 1
ATOM 1240 C C . LYS A 1 159 ? 30.614 29.623 -58.901 1.00 32.88 159 LYS A C 1
ATOM 1242 O O . LYS A 1 159 ? 29.778 30.256 -59.527 1.00 32.88 159 LYS A O 1
ATOM 1247 N N . MET A 1 160 ? 31.217 30.030 -57.767 1.00 30.72 160 MET A N 1
ATOM 1248 C CA . MET A 1 160 ? 31.434 31.411 -57.274 1.00 30.72 160 MET A CA 1
ATOM 1249 C C . MET A 1 160 ? 30.226 32.100 -56.600 1.00 30.72 160 MET A C 1
ATOM 1251 O O . MET A 1 160 ? 29.140 32.070 -57.143 1.00 30.72 160 MET A O 1
ATOM 1255 N N . LYS A 1 161 ? 30.308 32.777 -55.442 1.00 29.83 161 LYS A N 1
ATOM 1256 C CA . LYS A 1 161 ? 31.391 33.453 -54.691 1.00 29.83 161 LYS A CA 1
ATOM 1257 C C . LYS A 1 161 ? 30.895 33.716 -53.247 1.00 29.83 161 LYS A C 1
ATOM 1259 O O . LYS A 1 161 ? 29.747 34.103 -53.082 1.00 29.83 161 LYS A O 1
ATOM 1264 N N . ASN A 1 162 ? 31.777 33.621 -52.250 1.00 38.91 162 ASN A N 1
ATOM 1265 C CA . ASN A 1 162 ? 31.698 34.393 -50.990 1.00 38.91 162 ASN A CA 1
ATOM 1266 C C . ASN A 1 162 ? 32.504 35.700 -51.181 1.00 38.91 162 ASN A C 1
ATOM 1268 O O . ASN A 1 162 ? 33.436 35.669 -51.998 1.00 38.91 162 ASN A O 1
ATOM 1272 N N . PRO A 1 163 ? 32.202 36.829 -50.489 1.00 38.53 163 PRO A N 1
ATOM 1273 C CA . PRO A 1 163 ? 32.812 37.062 -49.161 1.00 38.53 163 PRO A CA 1
ATOM 1274 C C . PRO A 1 163 ? 32.056 37.970 -48.136 1.00 38.53 163 PRO A C 1
ATOM 1276 O O . PRO A 1 163 ? 31.498 38.997 -48.489 1.00 38.53 163 PRO A O 1
ATOM 1279 N N . ARG A 1 164 ? 32.163 37.576 -46.849 1.00 29.64 164 ARG A N 1
ATOM 1280 C CA . ARG A 1 164 ? 32.503 38.311 -45.589 1.00 29.64 164 ARG A CA 1
ATOM 1281 C C . ARG A 1 164 ? 31.948 39.721 -45.205 1.00 29.64 164 ARG A C 1
ATOM 1283 O O . ARG A 1 164 ? 32.275 40.693 -45.868 1.00 29.64 164 ARG A O 1
ATOM 1290 N N . ILE A 1 165 ? 31.465 39.770 -43.938 1.00 31.09 165 ILE A N 1
ATOM 1291 C CA . ILE A 1 165 ? 31.859 40.620 -42.761 1.00 31.09 165 ILE A CA 1
ATOM 1292 C C . ILE A 1 165 ? 31.013 41.854 -42.324 1.00 31.09 165 ILE A C 1
ATOM 1294 O O . ILE A 1 165 ? 30.741 42.718 -43.145 1.00 31.09 165 ILE A O 1
ATOM 1298 N N . GLN A 1 166 ? 30.792 41.914 -40.982 1.00 29.16 166 GLN A N 1
ATOM 1299 C CA . GLN A 1 166 ? 30.524 43.044 -40.036 1.00 29.16 166 GLN A CA 1
ATOM 1300 C C . GLN A 1 166 ? 29.239 43.861 -40.196 1.00 29.16 166 GLN A C 1
ATOM 1302 O O . GLN A 1 166 ? 28.733 43.992 -41.298 1.00 29.16 166 GLN A O 1
ATOM 1307 N N . GLU A 1 167 ? 28.682 44.541 -39.195 1.00 32.12 167 GLU A N 1
ATOM 1308 C CA . GLU A 1 167 ? 28.601 44.561 -37.715 1.00 32.12 167 GLU A CA 1
ATOM 1309 C C . GLU A 1 167 ? 27.479 45.606 -37.462 1.00 32.12 167 GLU A C 1
ATOM 1311 O O . GLU A 1 167 ? 27.261 46.464 -38.315 1.00 32.12 167 GLU A O 1
ATOM 1316 N N . GLU A 1 168 ? 26.750 45.460 -36.354 1.00 32.84 168 GLU A N 1
ATOM 1317 C CA . GLU A 1 168 ? 26.007 46.471 -35.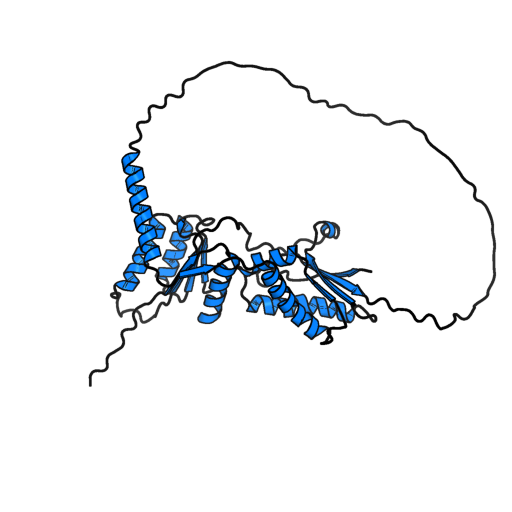563 1.00 32.84 168 GLU A CA 1
ATOM 1318 C C . GLU A 1 168 ? 25.418 47.740 -36.235 1.00 32.84 168 GLU A C 1
ATOM 1320 O O . GLU A 1 168 ? 26.129 48.559 -36.800 1.00 32.84 168 GLU A O 1
ATOM 1325 N N . GLU A 1 169 ? 24.101 47.959 -36.101 1.00 29.61 169 GLU A N 1
ATOM 1326 C CA . GLU A 1 169 ? 23.476 48.884 -35.122 1.00 29.61 169 GLU A CA 1
ATOM 1327 C C . GLU A 1 169 ? 22.045 49.291 -35.561 1.00 29.61 169 GLU A C 1
ATOM 1329 O O . GLU A 1 169 ? 21.817 49.840 -36.635 1.00 29.61 169 GLU A O 1
ATOM 1334 N N . ASP A 1 170 ? 21.111 49.016 -34.650 1.00 27.89 170 ASP A N 1
ATOM 1335 C CA . ASP A 1 170 ? 20.074 49.913 -34.130 1.00 27.89 170 ASP A CA 1
ATOM 1336 C C . ASP A 1 170 ? 18.799 50.341 -34.899 1.00 27.89 170 ASP A C 1
ATOM 1338 O O . ASP A 1 170 ? 18.745 50.583 -36.102 1.00 27.89 170 ASP A O 1
ATOM 1342 N N . VAL A 1 171 ? 17.791 50.569 -34.043 1.00 28.83 171 VAL A N 1
ATOM 1343 C CA . VAL A 1 171 ? 16.603 51.439 -34.152 1.00 28.83 171 VAL A CA 1
ATOM 1344 C C . VAL A 1 171 ? 15.214 50.799 -34.387 1.00 28.83 171 VAL A C 1
ATOM 1346 O O . VAL A 1 171 ? 14.829 50.414 -35.487 1.00 28.83 171 VAL A O 1
ATOM 1349 N N . ALA A 1 172 ? 14.429 50.929 -33.304 1.00 29.81 172 ALA A N 1
ATOM 1350 C CA . ALA A 1 172 ? 12.975 51.111 -33.170 1.00 29.81 172 ALA A CA 1
ATOM 1351 C C . ALA A 1 172 ? 12.046 49.884 -33.120 1.00 29.81 172 ALA A C 1
ATOM 1353 O O . ALA A 1 172 ? 11.780 49.232 -34.122 1.00 29.81 172 ALA A O 1
ATOM 1354 N N . CYS A 1 173 ? 11.413 49.690 -31.953 1.00 30.59 173 CYS A N 1
ATOM 1355 C CA . CYS A 1 173 ? 9.999 50.043 -31.759 1.00 30.59 173 CYS A CA 1
ATOM 1356 C C . CYS A 1 173 ? 9.632 50.122 -30.261 1.00 30.59 173 CYS A C 1
ATOM 1358 O O . CYS A 1 173 ? 10.314 49.578 -29.398 1.00 30.59 173 CYS A O 1
ATOM 1360 N N . ASP A 1 174 ? 8.569 50.876 -29.991 1.00 30.67 174 ASP A N 1
ATOM 1361 C CA . ASP A 1 174 ? 8.287 51.623 -28.768 1.00 30.67 174 ASP A CA 1
ATOM 1362 C C . ASP A 1 174 ? 7.839 50.832 -27.530 1.00 30.67 174 ASP A C 1
ATOM 1364 O O . ASP A 1 174 ? 7.139 49.823 -27.586 1.00 30.67 174 ASP A O 1
ATOM 1368 N N . ILE A 1 175 ? 8.189 51.410 -26.378 1.00 32.00 175 ILE A N 1
ATOM 1369 C CA . ILE A 1 175 ? 7.786 51.027 -25.025 1.00 32.00 175 ILE A CA 1
ATOM 1370 C C . ILE A 1 175 ? 6.437 51.685 -24.697 1.00 32.00 175 ILE A C 1
ATOM 1372 O O . ILE A 1 175 ? 6.338 52.911 -24.623 1.00 32.00 175 ILE A O 1
ATOM 1376 N N . SER A 1 176 ? 5.408 50.883 -24.408 1.00 36.91 176 SER A N 1
ATOM 1377 C CA . SER A 1 176 ? 4.174 51.356 -23.769 1.00 36.91 176 SER A CA 1
ATOM 1378 C C . SER A 1 176 ? 4.255 51.218 -22.245 1.00 36.91 176 SER A C 1
ATOM 1380 O O . SER A 1 176 ? 4.376 50.123 -21.698 1.00 36.91 176 SER A O 1
ATOM 1382 N N . ASN A 1 177 ? 4.172 52.370 -21.582 1.00 35.47 177 ASN A N 1
ATOM 1383 C CA . ASN A 1 177 ? 4.139 52.598 -20.140 1.00 35.47 177 ASN A CA 1
ATOM 1384 C C . ASN A 1 177 ? 3.000 51.865 -19.412 1.00 35.47 177 ASN A C 1
ATOM 1386 O O . ASN A 1 177 ? 1.863 51.972 -19.848 1.00 35.47 177 ASN A O 1
ATOM 1390 N N . ILE A 1 178 ? 3.284 51.302 -18.229 1.00 36.97 178 ILE A N 1
ATOM 1391 C CA . ILE A 1 178 ? 2.453 51.389 -17.008 1.00 36.97 178 ILE A CA 1
ATOM 1392 C C . ILE A 1 178 ? 3.406 51.229 -15.807 1.00 36.97 178 ILE A C 1
ATOM 1394 O O . ILE A 1 178 ? 3.917 50.146 -15.528 1.00 36.97 178 ILE A O 1
ATOM 1398 N N . LYS A 1 179 ? 3.670 52.334 -15.096 1.00 37.31 179 LYS A N 1
ATOM 1399 C CA . LYS A 1 179 ? 4.286 52.339 -13.761 1.00 37.31 179 LYS A CA 1
ATOM 1400 C C . LYS A 1 179 ? 3.186 52.530 -12.722 1.00 37.31 179 LYS A C 1
ATOM 1402 O 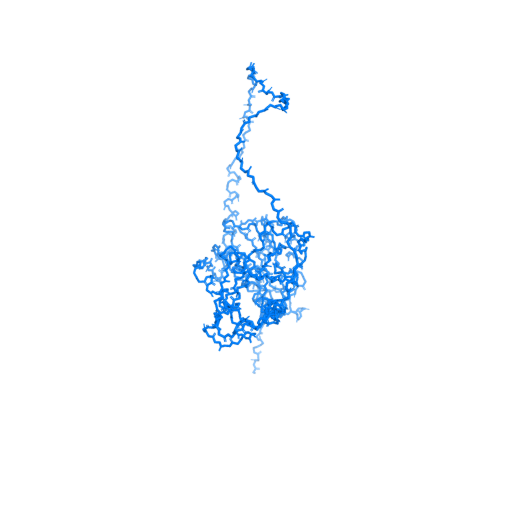O . LYS A 1 179 ? 2.338 53.407 -12.849 1.00 37.31 179 LYS A O 1
ATOM 1407 N N . LYS A 1 180 ? 3.227 51.668 -11.712 1.00 33.69 180 LYS A N 1
ATOM 1408 C CA . LYS A 1 180 ? 2.326 51.577 -10.565 1.00 33.69 180 LYS A CA 1
ATOM 1409 C C . LYS A 1 180 ? 2.938 52.402 -9.429 1.00 33.69 180 LYS A C 1
ATOM 1411 O O . LYS A 1 180 ? 4.023 52.075 -8.961 1.00 33.69 180 LYS A O 1
ATOM 1416 N N . GLU A 1 181 ? 2.258 53.459 -9.008 1.00 38.78 181 GLU A N 1
ATOM 1417 C CA . GLU A 1 181 ? 2.630 54.293 -7.863 1.00 38.78 181 GLU A CA 1
ATOM 1418 C C . GLU A 1 181 ? 1.370 54.522 -7.028 1.00 38.78 181 GLU A C 1
ATOM 1420 O O . GLU A 1 181 ? 0.429 55.132 -7.517 1.00 38.78 181 GLU A O 1
ATOM 1425 N N . PHE A 1 182 ? 1.330 54.020 -5.790 1.00 32.25 182 PHE A N 1
ATOM 1426 C CA . PHE A 1 182 ? 0.399 54.498 -4.764 1.00 32.25 182 PHE A CA 1
ATOM 1427 C C . PHE A 1 182 ? 1.000 54.276 -3.375 1.00 32.25 182 PHE A C 1
ATOM 1429 O O . PHE A 1 182 ? 0.888 53.205 -2.786 1.00 32.25 182 PHE A O 1
ATOM 1436 N N . SER A 1 183 ? 1.599 55.339 -2.847 1.00 42.81 183 SER A N 1
ATOM 1437 C CA . SER A 1 183 ? 1.723 55.582 -1.413 1.00 42.81 183 SER A CA 1
ATOM 1438 C C . SER A 1 183 ? 0.686 56.633 -1.038 1.00 42.81 183 SER A C 1
ATOM 1440 O O . SER A 1 183 ? 0.687 57.707 -1.636 1.00 42.81 183 SER A O 1
ATOM 1442 N N . ARG A 1 184 ? -0.166 56.357 -0.045 1.00 39.09 184 ARG A N 1
ATOM 1443 C CA . ARG A 1 184 ? -0.790 57.376 0.817 1.00 39.09 184 ARG A CA 1
ATOM 1444 C C . ARG A 1 184 ? -1.333 56.727 2.092 1.00 39.09 184 ARG A C 1
ATOM 1446 O O . ARG A 1 184 ? -2.122 55.792 2.053 1.00 39.09 184 ARG A O 1
ATOM 1453 N N . GLN A 1 185 ? -0.846 57.260 3.205 1.00 44.53 185 GLN A N 1
ATOM 1454 C CA . GLN A 1 185 ? -1.248 57.018 4.586 1.00 44.53 185 GLN A CA 1
ATOM 1455 C C . GLN A 1 185 ? -2.706 57.426 4.820 1.00 44.53 185 GLN A C 1
ATOM 1457 O O . GLN A 1 185 ? -3.086 58.479 4.321 1.00 44.53 185 GLN A O 1
ATOM 1462 N N . LEU A 1 186 ? -3.434 56.707 5.684 1.00 35.16 186 LEU A N 1
ATOM 1463 C CA . LEU A 1 186 ? -4.401 57.277 6.634 1.00 35.16 186 LEU A CA 1
ATOM 1464 C C . LEU A 1 186 ? -4.517 56.354 7.864 1.00 35.16 186 LEU A C 1
ATOM 1466 O O . LEU A 1 186 ? -4.909 55.198 7.756 1.00 35.16 186 LEU A O 1
ATOM 1470 N N . SER A 1 187 ? -4.158 56.893 9.028 1.00 41.03 187 SER A N 1
ATOM 1471 C CA . SER A 1 187 ? -4.552 56.407 10.356 1.00 41.03 187 SER A CA 1
ATOM 1472 C C . SER A 1 187 ? -5.880 57.063 10.726 1.00 41.03 187 SER A C 1
ATOM 1474 O O . SER A 1 187 ? -6.030 58.233 10.398 1.00 41.03 187 SER A O 1
ATOM 1476 N N . PHE A 1 188 ? -6.794 56.349 11.393 1.00 33.81 188 PHE A N 1
ATOM 1477 C CA . PHE A 1 188 ? -7.643 56.836 12.498 1.00 33.81 188 PHE A CA 1
ATOM 1478 C C . PHE A 1 188 ? -8.548 55.697 13.009 1.00 33.81 188 PHE A C 1
ATOM 1480 O O . PHE A 1 188 ? -9.189 55.020 12.213 1.00 33.81 188 PHE A O 1
ATOM 1487 N N . GLY A 1 189 ? -8.677 55.567 14.337 1.00 32.53 189 GLY A N 1
ATOM 1488 C CA . GLY A 1 189 ? -9.927 55.101 14.957 1.00 32.53 189 GLY A CA 1
ATOM 1489 C C . GLY A 1 189 ? -9.863 53.829 15.803 1.00 32.53 189 GLY A C 1
ATOM 1490 O O . GLY A 1 189 ? -10.242 52.758 15.352 1.00 32.53 189 GLY A O 1
ATOM 1491 N N . SER A 1 190 ? -9.468 53.986 17.067 1.00 45.81 190 SER A N 1
ATOM 1492 C CA . SER A 1 190 ? -9.772 53.077 18.181 1.00 45.81 190 SER A CA 1
ATOM 1493 C C . SER A 1 190 ? -11.259 52.704 18.222 1.00 45.81 190 SER A C 1
ATOM 1495 O O . SER A 1 190 ? -12.081 53.611 18.307 1.00 45.81 190 SER A O 1
ATOM 1497 N N . ASN A 1 191 ? -11.582 51.410 18.309 1.00 41.31 191 ASN A N 1
ATOM 1498 C CA . ASN A 1 191 ? -12.789 50.921 18.978 1.00 41.31 191 ASN A CA 1
ATOM 1499 C C . ASN A 1 191 ? -12.432 49.682 19.805 1.00 41.31 191 ASN A C 1
ATOM 1501 O O . ASN A 1 191 ? -11.830 48.732 19.310 1.00 41.31 191 ASN A O 1
ATOM 1505 N N . ALA A 1 192 ? -12.763 49.766 21.089 1.00 47.66 192 ALA A N 1
ATOM 1506 C CA . ALA A 1 192 ? -12.477 48.797 22.129 1.00 47.66 192 ALA A CA 1
ATOM 1507 C C . ALA A 1 192 ? -13.078 47.418 21.816 1.00 47.66 192 ALA A C 1
ATOM 1509 O O . ALA A 1 192 ? -14.284 47.290 21.609 1.00 47.66 192 ALA A O 1
ATOM 1510 N N . LEU A 1 193 ? -12.230 46.388 21.830 1.00 47.72 193 LEU A N 1
ATOM 1511 C CA . LEU A 1 193 ? -12.656 45.004 22.004 1.00 47.72 193 LEU A CA 1
ATOM 1512 C C . LEU A 1 193 ? -12.960 44.802 23.492 1.00 47.72 193 LEU A C 1
ATOM 1514 O O . LEU A 1 193 ? -12.050 44.751 24.318 1.00 47.72 193 LEU A O 1
ATOM 1518 N N . ASP A 1 194 ? -14.245 44.747 23.825 1.00 53.59 194 ASP A N 1
ATOM 1519 C CA . ASP A 1 194 ? -14.734 44.387 25.153 1.00 53.59 194 ASP A CA 1
ATOM 1520 C C . ASP A 1 194 ? -14.630 42.860 25.325 1.00 53.59 194 ASP A C 1
ATOM 1522 O O . ASP A 1 194 ? -15.448 42.101 24.807 1.00 53.59 194 ASP A O 1
ATOM 1526 N N . LEU A 1 195 ? -13.573 42.399 26.000 1.00 49.59 195 LEU A N 1
ATOM 1527 C CA . LEU A 1 195 ? -13.333 40.990 26.336 1.00 49.59 195 LEU A CA 1
ATOM 1528 C C . LEU A 1 195 ? -13.945 40.647 27.699 1.00 49.59 195 LEU A C 1
ATOM 1530 O O . LEU A 1 195 ? -13.253 40.224 28.622 1.00 49.59 195 LEU A O 1
ATOM 1534 N N . ASN A 1 196 ? -15.257 40.819 27.833 1.00 51.53 196 ASN A N 1
ATOM 1535 C CA . ASN A 1 196 ? -16.012 40.279 28.960 1.00 51.53 196 ASN A CA 1
ATOM 1536 C C . ASN A 1 196 ? -16.784 39.028 28.527 1.00 51.53 196 ASN A C 1
ATOM 1538 O O . ASN A 1 196 ? -18.011 39.012 28.501 1.00 51.53 196 ASN A O 1
ATOM 1542 N N . LEU A 1 197 ? -16.053 37.955 28.219 1.00 46.47 197 LEU A N 1
ATOM 1543 C CA . LEU A 1 197 ? -16.601 36.601 28.260 1.00 46.47 197 LEU A CA 1
ATOM 1544 C C . LEU A 1 197 ? -15.917 35.873 29.418 1.00 46.47 197 LEU A C 1
ATOM 1546 O O . LEU A 1 197 ? -14.765 35.458 29.321 1.00 46.47 197 LEU A O 1
ATOM 1550 N N . ARG A 1 198 ? -16.619 35.762 30.549 1.00 50.50 198 ARG A N 1
ATOM 1551 C CA . ARG A 1 198 ? -16.257 34.797 31.589 1.00 50.50 198 ARG A CA 1
ATOM 1552 C C . ARG A 1 198 ? -16.610 33.419 31.041 1.00 50.50 198 ARG A C 1
ATOM 1554 O O . ARG A 1 198 ? -17.774 33.041 31.056 1.00 50.50 198 ARG A O 1
ATOM 1561 N N . VAL A 1 199 ? -15.619 32.743 30.473 1.00 45.69 199 VAL A N 1
ATOM 1562 C CA . VAL A 1 199 ? -15.711 31.334 30.090 1.00 45.69 199 VAL A CA 1
ATOM 1563 C C . VAL A 1 199 ? -15.284 30.522 31.305 1.00 45.69 199 VAL A C 1
ATOM 1565 O O . VAL A 1 199 ? -14.169 30.701 31.797 1.00 45.69 199 VAL A O 1
ATOM 1568 N N . ASP A 1 200 ? -16.174 29.659 31.792 1.00 48.41 200 ASP A N 1
ATOM 1569 C CA . ASP A 1 200 ? -15.857 28.581 32.729 1.00 48.41 200 ASP A CA 1
ATOM 1570 C C . ASP A 1 200 ? -14.906 27.588 32.036 1.00 48.41 200 ASP A C 1
ATOM 1572 O O . ASP A 1 200 ? -15.303 26.554 31.512 1.00 48.41 200 ASP A O 1
ATOM 1576 N N . ALA A 1 201 ? -13.624 27.953 31.965 1.00 49.88 201 ALA A N 1
ATOM 1577 C CA . ALA A 1 201 ? -12.580 27.177 31.294 1.00 49.88 201 ALA A CA 1
ATOM 1578 C C . ALA A 1 201 ? -12.167 25.919 32.080 1.00 49.88 201 ALA A C 1
ATOM 1580 O O . ALA A 1 201 ? -11.536 25.025 31.528 1.00 49.88 201 ALA A O 1
ATOM 1581 N N . VAL A 1 202 ? -12.536 25.832 33.360 1.00 48.25 202 VAL A N 1
ATOM 1582 C CA . VAL A 1 202 ? -12.102 24.744 34.247 1.00 48.25 202 VAL A CA 1
ATOM 1583 C C . VAL A 1 202 ? -12.882 23.452 33.978 1.00 48.25 202 VAL A C 1
ATOM 1585 O O . VAL A 1 202 ? -12.295 22.377 33.991 1.00 48.25 202 VAL A O 1
ATOM 1588 N N . GLU A 1 203 ? -14.177 23.544 33.655 1.00 49.75 203 GLU A N 1
ATOM 1589 C CA . GLU A 1 203 ? -14.996 22.356 33.366 1.00 49.75 203 GLU A CA 1
ATOM 1590 C C . GLU A 1 203 ? -14.647 21.735 32.001 1.00 49.75 203 GLU A C 1
ATOM 1592 O O . GLU A 1 203 ? -14.601 20.514 31.879 1.00 49.75 203 GLU A O 1
ATOM 1597 N N . GLN A 1 204 ? -14.311 22.547 30.989 1.00 49.94 204 GLN A N 1
ATOM 1598 C CA . GLN A 1 204 ? -13.910 22.041 29.666 1.00 49.94 204 GLN A CA 1
ATOM 1599 C C . GLN A 1 204 ? -12.520 21.391 29.654 1.00 49.94 204 GLN A C 1
ATOM 1601 O O . GLN A 1 204 ? -12.329 20.400 28.949 1.00 49.94 204 GLN A O 1
ATOM 1606 N N . GLU A 1 205 ? -11.555 21.907 30.422 1.00 52.84 205 GLU A N 1
ATOM 1607 C CA . GLU A 1 205 ? -10.222 21.294 30.523 1.00 52.84 205 GLU A CA 1
ATOM 1608 C C . GLU A 1 205 ? -10.256 19.960 31.284 1.00 52.84 205 GLU A C 1
ATOM 1610 O O . GLU A 1 205 ? -9.603 19.003 30.864 1.00 52.84 205 GLU A O 1
ATOM 1615 N N . GLU A 1 206 ? -11.052 19.851 32.356 1.00 55.50 206 GLU A N 1
ATOM 1616 C CA . GLU A 1 206 ? -11.228 18.587 33.084 1.00 55.50 206 GLU A CA 1
ATOM 1617 C C . GLU A 1 206 ? -11.957 17.530 32.240 1.00 55.50 206 GLU A C 1
ATOM 1619 O O . GLU A 1 206 ? -11.558 16.360 32.234 1.00 55.50 206 GLU A O 1
ATOM 1624 N N . GLU A 1 207 ? -12.980 17.928 31.475 1.00 57.03 207 GLU A N 1
ATOM 1625 C CA . GLU A 1 207 ? -13.709 17.017 30.590 1.00 57.03 207 GLU A CA 1
ATOM 1626 C C . GLU A 1 207 ? -12.829 16.541 29.419 1.00 57.03 207 GLU A C 1
ATOM 1628 O O . GLU A 1 207 ? -12.802 15.349 29.107 1.00 57.03 207 GLU A O 1
ATOM 1633 N N . ALA A 1 208 ? -12.038 17.436 28.815 1.00 60.41 208 ALA A N 1
ATOM 1634 C CA . ALA A 1 208 ? -11.081 17.084 27.763 1.00 60.41 208 ALA A CA 1
ATOM 1635 C C . ALA A 1 208 ? -9.965 16.151 28.273 1.00 60.41 208 ALA A C 1
ATOM 1637 O O . ALA A 1 208 ? -9.599 15.186 27.595 1.00 60.41 208 ALA A O 1
ATOM 1638 N N . ALA A 1 209 ? -9.457 16.382 29.489 1.00 62.06 209 ALA A N 1
ATOM 1639 C CA . ALA A 1 209 ? -8.443 15.529 30.107 1.00 62.06 209 ALA A CA 1
ATOM 1640 C C . ALA A 1 209 ? -8.977 14.121 30.425 1.00 62.06 209 ALA A C 1
ATOM 1642 O O . ALA A 1 209 ? -8.295 13.122 30.178 1.00 62.06 209 ALA A O 1
ATOM 1643 N N . ALA A 1 210 ? -10.213 14.013 30.924 1.00 62.72 210 ALA A N 1
ATOM 1644 C CA . ALA A 1 210 ? -10.859 12.726 31.184 1.00 62.72 210 ALA A CA 1
ATOM 1645 C C . ALA A 1 210 ? -11.135 11.929 29.890 1.00 62.72 210 ALA A C 1
ATOM 1647 O O . ALA A 1 210 ? -11.010 10.698 29.870 1.00 62.72 210 ALA A O 1
ATOM 1648 N N . LYS A 1 211 ? -11.461 12.625 28.793 1.00 61.53 211 LYS A N 1
ATOM 1649 C CA . LYS A 1 211 ? -11.691 12.034 27.463 1.00 61.53 211 LYS A CA 1
ATOM 1650 C C . LYS A 1 211 ? -10.413 11.489 26.839 1.00 61.53 211 LYS A C 1
ATOM 1652 O O . LYS A 1 211 ? -10.370 10.310 26.482 1.00 61.53 211 LYS A O 1
ATOM 1657 N N . SER A 1 212 ? -9.347 12.290 26.829 1.00 66.88 212 SER A N 1
ATOM 1658 C CA . SER A 1 212 ? -8.015 11.849 26.393 1.00 66.88 212 SER A CA 1
ATOM 1659 C C . SER A 1 212 ? -7.541 10.621 27.185 1.00 66.88 212 SER A C 1
ATOM 1661 O O . SER A 1 212 ? -7.062 9.646 26.604 1.00 66.88 212 SER A O 1
ATOM 1663 N N . ALA A 1 213 ? -7.782 10.590 28.502 1.00 72.50 213 ALA A N 1
ATOM 1664 C CA . ALA A 1 213 ? -7.447 9.436 29.334 1.00 72.50 213 ALA A CA 1
ATOM 1665 C C . ALA A 1 213 ? -8.241 8.165 28.971 1.00 72.50 213 ALA A C 1
ATOM 1667 O O . ALA A 1 213 ? -7.715 7.055 29.078 1.00 72.50 213 ALA A O 1
ATOM 1668 N N . THR A 1 214 ? -9.498 8.302 28.538 1.00 73.44 214 THR A N 1
ATOM 1669 C CA . THR A 1 214 ? -10.340 7.164 28.128 1.00 73.44 214 THR A CA 1
ATOM 1670 C C . THR A 1 214 ? -9.877 6.588 26.790 1.00 73.44 214 THR A C 1
ATOM 1672 O O . THR A 1 214 ? -9.722 5.371 26.670 1.00 73.44 214 THR A O 1
ATOM 1675 N N . GLN A 1 215 ? -9.572 7.453 25.820 1.00 79.81 215 GLN A N 1
ATOM 1676 C CA . GLN A 1 215 ? -9.006 7.067 24.526 1.00 79.81 215 GLN A CA 1
ATOM 1677 C C . GLN A 1 215 ? -7.667 6.339 24.690 1.00 79.81 215 GLN A C 1
ATOM 1679 O O . GLN A 1 215 ? -7.501 5.224 24.185 1.00 79.81 215 GLN A O 1
ATOM 1684 N N . GLU A 1 216 ? -6.739 6.905 25.465 1.00 83.00 216 GLU A N 1
ATOM 1685 C CA . GLU A 1 216 ? -5.437 6.280 25.716 1.00 83.00 216 GLU A CA 1
ATOM 1686 C C . GLU A 1 216 ? -5.577 4.930 26.422 1.00 83.00 216 GLU A C 1
ATOM 1688 O O . GLU A 1 216 ? -4.946 3.955 26.021 1.00 83.00 216 GLU A O 1
ATOM 1693 N N . ARG A 1 217 ? -6.491 4.801 27.391 1.00 83.69 217 ARG A N 1
ATOM 1694 C CA . ARG A 1 217 ? -6.738 3.528 28.084 1.00 83.69 217 ARG A CA 1
ATOM 1695 C C . ARG A 1 217 ? -7.191 2.410 27.141 1.00 83.69 217 ARG A C 1
ATOM 1697 O O . ARG A 1 217 ? -6.829 1.246 27.343 1.00 83.69 217 ARG A O 1
ATOM 1704 N N . VAL A 1 218 ? -7.997 2.736 26.132 1.00 83.94 218 VAL A N 1
ATOM 1705 C CA . VAL A 1 218 ? -8.475 1.767 25.133 1.00 83.94 218 VAL A CA 1
ATOM 1706 C C . VAL A 1 218 ? -7.320 1.327 24.248 1.00 83.94 218 VAL A C 1
ATOM 1708 O O . VAL A 1 218 ? -7.089 0.121 24.109 1.00 83.94 218 VAL A O 1
ATOM 1711 N N . LEU A 1 219 ? -6.555 2.284 23.721 1.00 86.88 219 LEU A N 1
ATOM 1712 C CA . LEU A 1 219 ? -5.376 2.004 22.905 1.00 86.88 219 LEU A CA 1
ATOM 1713 C C . LEU A 1 219 ? -4.329 1.204 23.702 1.00 86.88 219 LEU A C 1
ATOM 1715 O O . LEU A 1 219 ? -3.746 0.256 23.171 1.00 86.88 219 LEU A O 1
ATOM 1719 N N . ASP A 1 220 ? -4.146 1.500 24.991 1.00 87.69 220 ASP A N 1
ATOM 1720 C CA . ASP A 1 220 ? -3.295 0.780 25.959 1.00 87.69 220 ASP A CA 1
ATOM 1721 C C . ASP A 1 220 ? -3.742 -0.639 26.270 1.00 87.69 220 ASP A C 1
ATOM 1723 O O . ASP A 1 220 ? -2.919 -1.492 26.608 1.00 87.69 220 ASP A O 1
ATOM 1727 N N . SER A 1 221 ? -5.016 -0.953 26.057 1.00 86.50 221 SER A N 1
ATOM 1728 C CA . SER A 1 221 ? -5.497 -2.324 26.193 1.00 86.50 221 SER A CA 1
ATOM 1729 C C . SER A 1 221 ? -5.104 -3.235 25.015 1.00 86.50 221 SER A C 1
ATOM 1731 O O . SER A 1 221 ? -5.173 -4.465 25.142 1.00 86.50 221 SER A O 1
ATOM 1733 N N . ILE A 1 222 ? -4.662 -2.667 23.884 1.00 89.12 222 ILE A N 1
ATOM 1734 C CA . ILE A 1 222 ? -4.265 -3.416 22.684 1.00 89.12 222 ILE A CA 1
ATOM 1735 C C . ILE A 1 222 ? -2.862 -3.996 22.868 1.00 89.12 222 ILE A C 1
ATOM 1737 O O . ILE A 1 222 ? -1.868 -3.275 22.940 1.00 89.12 222 ILE A O 1
ATOM 1741 N N . LYS A 1 223 ? -2.782 -5.332 22.897 1.00 87.69 223 LYS A N 1
ATOM 1742 C CA . LYS A 1 223 ? -1.528 -6.067 23.137 1.00 87.69 223 LYS A CA 1
ATOM 1743 C C . LYS A 1 223 ? -0.598 -6.130 21.927 1.00 87.69 223 LYS A C 1
ATOM 1745 O O . LYS A 1 223 ? 0.614 -6.147 22.109 1.00 87.69 223 LYS A O 1
ATOM 1750 N N . ASN A 1 224 ? -1.143 -6.218 20.713 1.00 92.50 224 ASN A N 1
ATOM 1751 C CA . ASN A 1 224 ? -0.324 -6.301 19.506 1.00 92.50 224 ASN A CA 1
ATOM 1752 C C . ASN A 1 224 ? 0.044 -4.882 19.075 1.00 92.50 224 ASN A C 1
ATOM 1754 O O . ASN A 1 224 ? -0.785 -4.169 18.512 1.00 92.50 224 ASN A O 1
ATOM 1758 N N . ARG A 1 225 ? 1.270 -4.475 19.384 1.00 93.12 225 ARG A N 1
ATOM 1759 C CA . ARG A 1 225 ? 1.800 -3.153 19.059 1.00 93.12 225 ARG A CA 1
ATOM 1760 C C . ARG A 1 225 ? 3.021 -3.322 18.176 1.00 93.12 225 ARG A C 1
ATOM 1762 O O . ARG A 1 225 ? 3.900 -4.119 18.503 1.00 93.12 225 ARG A O 1
ATOM 1769 N N . PHE A 1 226 ? 3.057 -2.584 17.079 1.00 93.81 226 PHE A N 1
ATOM 1770 C CA . PHE A 1 226 ? 4.157 -2.613 16.128 1.00 93.81 226 PHE A CA 1
ATOM 1771 C C . PHE A 1 226 ? 4.583 -1.191 15.808 1.00 93.81 226 PHE A C 1
ATOM 1773 O O . PHE A 1 226 ? 3.740 -0.308 15.666 1.00 93.81 226 PHE A O 1
ATOM 1780 N N . ASP A 1 227 ? 5.889 -0.998 15.697 1.00 92.38 227 ASP A N 1
ATOM 1781 C CA . ASP A 1 227 ? 6.495 0.279 15.361 1.00 92.38 227 ASP A CA 1
ATOM 1782 C C . ASP A 1 227 ? 7.123 0.175 13.969 1.00 92.38 227 ASP A C 1
ATOM 1784 O O . ASP A 1 227 ? 7.907 -0.738 13.694 1.00 92.38 227 ASP A O 1
ATOM 1788 N N . PHE A 1 228 ? 6.696 1.062 13.078 1.00 91.00 228 PHE A N 1
ATOM 1789 C CA . PHE A 1 228 ? 7.058 1.105 11.672 1.00 91.00 228 PHE A CA 1
ATOM 1790 C C . PHE A 1 228 ? 7.888 2.356 11.418 1.00 91.00 228 PHE A C 1
ATOM 1792 O O . PHE A 1 228 ? 7.358 3.453 11.271 1.00 91.00 228 PHE A O 1
ATOM 1799 N N . THR A 1 229 ? 9.203 2.180 11.369 1.00 90.19 229 THR A N 1
ATOM 1800 C CA . THR A 1 229 ? 10.150 3.255 11.071 1.00 90.19 229 THR A CA 1
ATOM 1801 C C . THR A 1 229 ? 10.579 3.197 9.619 1.00 90.19 229 THR A C 1
ATOM 1803 O O . THR A 1 229 ? 10.835 2.118 9.080 1.00 90.19 229 THR A O 1
ATOM 1806 N N . VAL A 1 230 ? 10.662 4.373 8.993 1.00 87.19 230 VAL A N 1
ATOM 1807 C CA . VAL A 1 230 ? 11.092 4.497 7.598 1.00 87.19 230 VAL A CA 1
ATOM 1808 C C . VAL A 1 230 ? 12.484 3.885 7.442 1.00 87.19 230 VAL A C 1
ATOM 1810 O O . VAL A 1 230 ? 13.420 4.221 8.172 1.00 87.19 230 VAL A O 1
ATOM 1813 N N . LEU A 1 231 ? 12.605 2.964 6.484 1.00 85.19 231 LEU A N 1
ATOM 1814 C CA . LEU A 1 231 ? 13.876 2.339 6.133 1.00 85.19 231 LEU A CA 1
ATOM 1815 C C . LEU A 1 231 ? 14.858 3.362 5.553 1.00 85.19 231 LEU A C 1
ATOM 1817 O O . LEU A 1 231 ? 14.478 4.434 5.083 1.00 85.19 231 LEU A O 1
ATOM 1821 N N . SER A 1 232 ? 16.142 3.005 5.528 1.00 88.19 232 SER A N 1
ATOM 1822 C CA . SER A 1 232 ? 17.127 3.837 4.844 1.00 88.19 232 SER A CA 1
ATOM 1823 C C . SER A 1 232 ? 16.791 3.955 3.348 1.00 88.19 232 SER A C 1
ATOM 1825 O O . SER A 1 232 ? 16.319 3.003 2.719 1.00 88.19 232 SER A O 1
ATOM 1827 N N . ASN A 1 233 ? 17.077 5.115 2.748 1.00 87.44 233 ASN A N 1
ATOM 1828 C CA . ASN A 1 233 ? 16.883 5.318 1.307 1.00 87.44 233 ASN A CA 1
ATOM 1829 C C . ASN A 1 233 ? 17.650 4.284 0.464 1.00 87.44 233 ASN A C 1
ATOM 1831 O O . ASN A 1 233 ? 17.197 3.915 -0.620 1.00 87.44 233 ASN A O 1
ATOM 1835 N N . GLU A 1 234 ? 18.793 3.799 0.959 1.00 90.31 234 GLU A N 1
ATOM 1836 C CA . GLU A 1 234 ? 19.585 2.753 0.309 1.00 90.31 234 GLU A CA 1
ATOM 1837 C C . GLU A 1 234 ? 18.825 1.424 0.256 1.00 90.31 234 GLU A C 1
ATOM 1839 O O . GLU A 1 234 ? 18.750 0.804 -0.807 1.00 90.31 234 GLU A O 1
ATOM 1844 N N . ASP A 1 235 ? 18.197 1.019 1.362 1.00 90.12 235 ASP A N 1
ATOM 1845 C CA . ASP A 1 235 ? 17.406 -0.212 1.435 1.00 90.12 235 ASP A CA 1
ATOM 1846 C C . ASP A 1 235 ? 16.154 -0.136 0.552 1.00 90.12 235 ASP A C 1
ATOM 1848 O O . ASP A 1 235 ? 15.857 -1.080 -0.186 1.00 90.12 235 ASP A O 1
ATOM 1852 N N . ILE A 1 236 ? 15.453 1.005 0.569 1.00 88.94 236 ILE A N 1
ATOM 1853 C CA . ILE A 1 236 ? 14.270 1.251 -0.273 1.00 88.94 236 ILE A CA 1
ATOM 1854 C C . ILE A 1 236 ? 14.653 1.180 -1.755 1.00 88.94 236 ILE A C 1
ATOM 1856 O O . ILE A 1 236 ? 14.023 0.461 -2.536 1.00 88.94 236 ILE A O 1
ATOM 1860 N N . THR A 1 237 ? 15.723 1.880 -2.141 1.00 91.31 237 THR A N 1
ATOM 1861 C CA . THR A 1 237 ? 16.231 1.876 -3.518 1.00 91.31 237 THR A CA 1
ATOM 1862 C C . THR A 1 237 ? 16.606 0.466 -3.944 1.00 91.31 237 THR A C 1
ATOM 1864 O O . THR A 1 237 ? 16.165 -0.007 -4.991 1.00 91.31 237 THR A O 1
ATOM 1867 N N . LYS A 1 238 ? 17.373 -0.243 -3.112 1.00 91.75 238 LYS A N 1
ATOM 1868 C CA . LYS A 1 238 ? 17.796 -1.613 -3.391 1.00 91.75 238 LYS A CA 1
ATOM 1869 C C . LYS A 1 238 ? 16.600 -2.543 -3.578 1.00 91.75 238 LYS A C 1
ATOM 1871 O O . LYS A 1 238 ? 16.620 -3.343 -4.512 1.00 91.75 238 LYS A O 1
ATOM 1876 N N . PHE A 1 239 ? 15.561 -2.427 -2.749 1.00 88.19 239 PHE A N 1
ATOM 1877 C CA . PHE A 1 239 ? 14.348 -3.238 -2.858 1.00 88.19 239 PHE A CA 1
ATOM 1878 C C . PHE A 1 239 ? 13.667 -3.075 -4.226 1.00 88.19 239 PHE A C 1
ATOM 1880 O O . PHE A 1 239 ? 13.464 -4.065 -4.932 1.00 88.19 239 PHE A O 1
ATOM 1887 N N . PHE A 1 240 ? 13.349 -1.839 -4.626 1.00 89.06 240 PHE A N 1
ATOM 1888 C CA . PHE A 1 240 ? 12.637 -1.584 -5.883 1.00 89.06 240 PHE A CA 1
ATOM 1889 C C . PHE A 1 240 ? 13.500 -1.869 -7.112 1.00 89.06 240 PHE A C 1
ATOM 1891 O O . PHE A 1 240 ? 13.030 -2.511 -8.051 1.00 89.06 240 PHE A O 1
ATOM 1898 N N . VAL A 1 241 ? 14.769 -1.448 -7.098 1.00 90.69 241 VAL A N 1
ATOM 1899 C CA . VAL A 1 241 ? 15.691 -1.688 -8.215 1.00 90.69 241 VAL A CA 1
ATOM 1900 C C . VAL A 1 241 ? 15.875 -3.182 -8.441 1.00 90.69 241 VAL A C 1
ATOM 1902 O O . VAL A 1 241 ? 15.761 -3.615 -9.580 1.00 90.69 241 VAL A O 1
ATOM 1905 N N . THR A 1 242 ? 16.098 -3.974 -7.386 1.00 88.56 242 THR A N 1
ATOM 1906 C CA . THR A 1 242 ? 16.270 -5.432 -7.522 1.00 88.56 242 THR A CA 1
ATOM 1907 C C . THR A 1 242 ? 15.010 -6.064 -8.109 1.00 88.56 242 THR A C 1
ATOM 1909 O O . THR A 1 242 ? 15.085 -6.732 -9.135 1.00 88.56 242 THR A O 1
ATOM 1912 N N . LYS A 1 243 ? 13.832 -5.755 -7.546 1.00 86.12 243 LYS A N 1
ATOM 1913 C CA . LYS A 1 243 ? 12.563 -6.355 -7.982 1.00 86.12 243 LYS A CA 1
ATOM 1914 C C . LYS A 1 243 ? 12.234 -6.076 -9.456 1.00 86.12 243 LYS A C 1
ATOM 1916 O O . LYS A 1 243 ? 11.682 -6.937 -10.133 1.00 86.12 243 LYS A O 1
ATOM 1921 N N . ILE A 1 244 ? 12.572 -4.887 -9.959 1.00 88.56 244 ILE A N 1
ATOM 1922 C CA . ILE A 1 244 ? 12.354 -4.522 -11.368 1.00 88.56 244 ILE A CA 1
ATOM 1923 C C . ILE A 1 244 ? 13.476 -5.081 -12.263 1.00 88.56 244 ILE A C 1
ATOM 1925 O O . ILE A 1 244 ? 13.205 -5.574 -13.360 1.00 88.56 244 ILE A O 1
ATOM 1929 N N . LYS A 1 245 ? 14.733 -5.049 -11.800 1.00 87.62 245 LYS A N 1
ATOM 1930 C CA . LYS A 1 245 ? 15.904 -5.548 -12.539 1.00 87.62 245 LYS A CA 1
ATOM 1931 C C . LYS A 1 245 ? 15.801 -7.038 -12.844 1.00 87.62 245 LYS A C 1
ATOM 1933 O O . LYS A 1 245 ? 16.124 -7.427 -13.964 1.00 87.62 245 LYS A O 1
ATOM 1938 N N . ASP A 1 246 ? 15.284 -7.833 -11.912 1.00 84.94 246 ASP A N 1
ATOM 1939 C CA . ASP A 1 246 ? 15.068 -9.271 -12.113 1.00 84.94 246 ASP A CA 1
ATOM 1940 C C . ASP A 1 246 ? 14.209 -9.540 -13.369 1.00 84.94 246 ASP A C 1
ATOM 1942 O O . ASP A 1 246 ? 14.474 -10.466 -14.135 1.00 84.94 246 ASP A O 1
ATOM 1946 N N . SER A 1 247 ? 13.239 -8.663 -13.665 1.00 80.00 247 SER A N 1
ATOM 1947 C CA . SER A 1 247 ? 12.415 -8.756 -14.882 1.00 80.00 247 SER A CA 1
ATOM 1948 C C . SER A 1 247 ? 13.142 -8.326 -16.158 1.00 80.00 247 SER A C 1
ATOM 1950 O O . SER A 1 247 ? 12.861 -8.850 -17.237 1.00 80.00 247 SER A O 1
ATOM 1952 N N . CYS A 1 248 ? 14.106 -7.405 -16.067 1.00 80.94 248 CYS A N 1
ATOM 1953 C CA . CYS A 1 248 ? 14.988 -7.091 -17.193 1.00 80.94 248 CYS A CA 1
ATOM 1954 C C . CYS A 1 248 ? 15.835 -8.307 -17.584 1.00 80.94 248 CYS A C 1
ATOM 1956 O O . CYS A 1 248 ? 15.980 -8.606 -18.772 1.00 80.94 248 CYS A O 1
ATOM 1958 N N . GLU A 1 249 ? 16.379 -9.012 -16.592 1.00 81.25 249 GLU A N 1
ATOM 1959 C CA . GLU A 1 249 ? 17.225 -10.193 -16.791 1.00 81.25 249 GLU A CA 1
ATOM 1960 C C . GLU A 1 249 ? 16.441 -11.371 -17.389 1.00 81.25 249 GLU A C 1
ATOM 1962 O O . GLU A 1 249 ? 16.970 -12.083 -18.246 1.00 81.25 249 GLU A O 1
ATOM 1967 N N . GLU A 1 250 ? 15.164 -11.527 -17.027 1.00 79.69 250 GLU A N 1
ATOM 1968 C CA . GLU A 1 250 ? 14.264 -12.523 -17.622 1.00 79.69 250 GLU A CA 1
ATOM 1969 C C . GLU A 1 250 ? 14.048 -12.293 -19.134 1.00 79.69 250 GLU A C 1
ATOM 1971 O O . GLU A 1 250 ? 14.143 -13.227 -19.933 1.00 79.69 250 GLU A O 1
ATOM 1976 N N . ILE A 1 251 ? 13.811 -11.046 -19.561 1.00 76.44 251 ILE A N 1
ATOM 1977 C CA . ILE A 1 251 ? 13.450 -10.720 -20.956 1.00 76.44 251 ILE A CA 1
ATOM 1978 C C . ILE A 1 251 ? 14.670 -10.561 -21.878 1.00 76.44 251 ILE A C 1
ATOM 1980 O O . ILE A 1 251 ? 14.649 -10.987 -23.049 1.00 76.44 251 ILE A O 1
ATOM 1984 N N . LEU A 1 252 ? 15.730 -9.922 -21.377 1.00 73.94 252 LEU A N 1
ATOM 1985 C CA . LEU A 1 252 ? 16.934 -9.570 -22.142 1.00 73.94 252 LEU A CA 1
ATOM 1986 C C . LEU A 1 252 ? 18.050 -10.625 -22.019 1.00 73.94 252 LEU A C 1
ATOM 1988 O O . LEU A 1 252 ? 18.968 -10.643 -22.846 1.00 73.94 252 LEU A O 1
ATOM 1992 N N . GLY A 1 253 ? 17.918 -11.550 -21.062 1.00 67.81 253 GLY A N 1
ATOM 1993 C CA . GLY A 1 253 ? 18.818 -12.674 -20.810 1.00 67.81 253 GLY A CA 1
ATOM 1994 C C . GLY A 1 253 ? 19.786 -12.431 -19.647 1.00 67.81 253 GLY A C 1
ATOM 1995 O O . GLY A 1 253 ? 20.303 -11.328 -19.471 1.00 67.81 253 GLY A O 1
ATOM 1996 N N . GLN A 1 254 ? 20.075 -13.497 -18.892 1.00 58.34 254 GLN A N 1
ATOM 1997 C CA . GLN A 1 254 ? 21.022 -13.519 -17.771 1.00 58.34 254 GLN A CA 1
ATOM 1998 C C . GLN A 1 254 ? 22.470 -13.394 -18.259 1.00 58.34 254 GLN A C 1
ATOM 2000 O O . GLN A 1 254 ? 23.155 -14.389 -18.477 1.00 58.34 254 GLN A O 1
ATOM 2005 N N . HIS A 1 255 ? 22.953 -12.170 -18.441 1.00 55.50 255 HIS A N 1
ATOM 2006 C CA . HIS A 1 255 ? 24.386 -11.894 -18.460 1.00 55.50 255 HIS A CA 1
ATOM 2007 C C . HIS A 1 255 ? 24.623 -10.527 -17.821 1.00 55.50 255 HIS A C 1
ATOM 2009 O O . HIS A 1 255 ? 24.311 -9.502 -18.427 1.00 55.50 255 HIS A O 1
ATOM 2015 N N . GLU A 1 256 ? 25.201 -10.529 -16.615 1.00 47.69 256 GLU A N 1
ATOM 2016 C CA . GLU A 1 256 ? 25.546 -9.339 -15.815 1.00 47.69 256 GLU A CA 1
ATOM 2017 C C . GLU A 1 256 ? 26.377 -8.296 -16.589 1.00 47.69 256 GLU A C 1
ATOM 2019 O O . GLU A 1 256 ? 26.384 -7.121 -16.238 1.00 47.69 256 GLU A O 1
ATOM 2024 N N . GLU A 1 257 ? 27.036 -8.700 -17.679 1.00 52.69 257 GLU A N 1
ATOM 2025 C CA . GLU A 1 257 ? 27.893 -7.847 -18.510 1.00 52.69 257 GLU A CA 1
ATOM 2026 C C . GLU A 1 257 ? 27.171 -7.122 -19.665 1.00 52.69 257 GLU A C 1
ATOM 2028 O O . GLU A 1 257 ? 27.808 -6.344 -20.376 1.00 52.69 257 GLU A O 1
ATOM 2033 N N . ARG A 1 258 ? 25.871 -7.362 -19.920 1.00 65.94 258 ARG A N 1
ATOM 2034 C CA . ARG A 1 258 ? 25.222 -6.838 -21.143 1.00 65.94 258 ARG A CA 1
ATOM 2035 C C . ARG A 1 258 ? 24.613 -5.448 -21.017 1.00 65.94 258 ARG A C 1
ATOM 2037 O O . ARG A 1 258 ? 24.634 -4.728 -22.011 1.00 65.94 258 ARG A O 1
ATOM 2044 N N . PHE A 1 259 ? 24.070 -5.070 -19.860 1.00 73.00 259 PHE A N 1
ATOM 2045 C CA . PHE A 1 259 ? 23.436 -3.761 -19.711 1.00 73.00 259 PHE A CA 1
ATOM 2046 C C . PHE A 1 259 ? 23.453 -3.237 -18.270 1.00 73.00 259 PHE A C 1
ATOM 2048 O O . PHE A 1 259 ? 23.263 -3.985 -17.315 1.00 73.00 259 PHE A O 1
ATOM 2055 N N . GLY A 1 260 ? 23.636 -1.926 -18.112 1.00 84.94 260 GLY A N 1
ATOM 2056 C CA . GLY A 1 260 ? 23.383 -1.230 -16.851 1.00 84.94 260 GLY A CA 1
ATOM 2057 C C . GLY A 1 260 ? 21.889 -0.963 -16.673 1.00 84.94 260 GLY A C 1
ATOM 2058 O O . GLY A 1 260 ? 21.239 -0.503 -17.610 1.00 84.94 260 GLY A O 1
ATOM 2059 N N . PHE A 1 261 ? 21.343 -1.222 -15.485 1.00 88.94 261 PHE A N 1
ATOM 2060 C CA . PHE A 1 261 ? 19.972 -0.849 -15.127 1.00 88.94 261 PHE A CA 1
ATOM 2061 C C . PHE A 1 261 ? 19.984 0.159 -13.981 1.00 88.94 261 PHE A C 1
ATOM 2063 O O . PHE A 1 261 ? 20.594 -0.093 -12.941 1.00 88.94 261 PHE A O 1
ATOM 2070 N N . THR A 1 262 ? 19.302 1.284 -14.171 1.00 91.12 262 THR A N 1
ATOM 2071 C CA . THR A 1 262 ? 19.136 2.318 -13.148 1.00 91.12 262 THR A CA 1
ATOM 2072 C C . THR A 1 262 ? 17.682 2.759 -13.069 1.00 91.12 262 THR A C 1
ATOM 2074 O O . THR A 1 262 ? 16.942 2.695 -14.051 1.00 91.12 262 THR A O 1
ATOM 2077 N N . VAL A 1 263 ? 17.286 3.237 -11.895 1.00 92.75 263 VAL A N 1
ATOM 2078 C CA . VAL A 1 263 ? 15.988 3.872 -11.666 1.00 92.75 263 VAL A CA 1
ATOM 2079 C C . VAL A 1 263 ? 16.254 5.254 -11.091 1.00 92.75 263 VAL A C 1
ATOM 2081 O O . VAL A 1 263 ? 17.124 5.414 -10.234 1.00 92.75 263 VAL A O 1
ATOM 2084 N N . GLU A 1 264 ? 15.537 6.253 -11.585 1.00 93.06 264 GLU A N 1
ATOM 2085 C CA . GLU A 1 264 ? 15.638 7.622 -11.093 1.00 93.06 264 GLU A CA 1
ATOM 2086 C C . GLU A 1 264 ? 15.252 7.716 -9.601 1.00 93.06 264 GLU A C 1
ATOM 2088 O O . GLU A 1 264 ? 14.229 7.150 -9.209 1.00 93.06 264 GLU A O 1
ATOM 2093 N N . PRO A 1 265 ? 16.018 8.431 -8.751 1.00 91.50 265 PRO A N 1
ATOM 2094 C CA . PRO A 1 265 ? 15.735 8.512 -7.314 1.00 91.50 265 PRO A CA 1
ATOM 2095 C C . PRO A 1 265 ? 14.339 9.054 -6.983 1.00 91.50 265 PRO A C 1
ATOM 2097 O O . PRO A 1 265 ? 13.670 8.536 -6.094 1.00 91.50 265 PRO A O 1
ATOM 2100 N N . GLU A 1 266 ? 13.867 10.052 -7.731 1.00 90.31 266 GLU A N 1
ATOM 2101 C CA . GLU A 1 266 ? 12.525 10.615 -7.543 1.00 90.31 266 GLU A CA 1
ATOM 2102 C C . GLU A 1 266 ? 11.433 9.581 -7.872 1.00 90.31 266 GLU A C 1
ATOM 2104 O O . GLU A 1 266 ? 10.410 9.501 -7.192 1.00 90.31 266 GLU A O 1
ATOM 2109 N N . LEU A 1 267 ? 11.672 8.705 -8.855 1.00 91.62 267 LEU A N 1
ATOM 2110 C CA . LEU A 1 267 ? 10.758 7.606 -9.159 1.00 91.62 267 LEU A CA 1
ATOM 2111 C C . LEU A 1 267 ? 10.713 6.571 -8.027 1.00 91.62 267 LEU A C 1
ATOM 2113 O O . LEU A 1 267 ? 9.641 6.055 -7.713 1.00 91.62 267 LEU A O 1
ATOM 2117 N N . ILE A 1 268 ? 11.854 6.279 -7.394 1.00 92.25 268 ILE A N 1
ATOM 2118 C CA . ILE A 1 268 ? 11.916 5.394 -6.220 1.00 92.25 268 ILE A CA 1
ATOM 2119 C C . ILE A 1 268 ? 11.077 5.960 -5.074 1.00 92.25 268 ILE A C 1
ATOM 2121 O O . ILE A 1 268 ? 10.319 5.216 -4.451 1.00 92.25 268 ILE A O 1
ATOM 2125 N N . GLU A 1 269 ? 11.153 7.269 -4.828 1.00 89.75 269 GLU A N 1
ATOM 2126 C CA . GLU A 1 269 ? 10.315 7.924 -3.8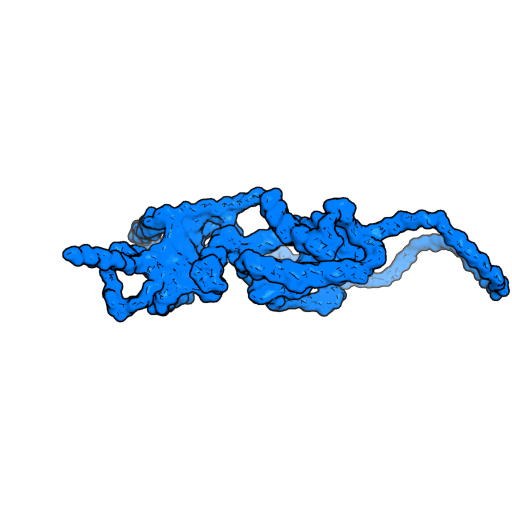23 1.00 89.75 269 GLU A CA 1
ATOM 2127 C C . GLU A 1 269 ? 8.822 7.766 -4.152 1.00 89.75 269 GLU A C 1
ATOM 2129 O O . GLU A 1 269 ? 8.030 7.389 -3.285 1.00 89.75 269 GLU A O 1
ATOM 2134 N N . LYS A 1 270 ? 8.428 7.985 -5.415 1.00 89.88 270 LYS A N 1
ATOM 2135 C CA . LYS A 1 270 ? 7.038 7.793 -5.861 1.00 89.88 270 LYS A CA 1
ATOM 2136 C C . LYS A 1 270 ? 6.581 6.339 -5.721 1.00 89.88 270 LYS A C 1
ATOM 2138 O O . LYS A 1 270 ? 5.471 6.111 -5.248 1.00 89.88 270 LYS A O 1
ATOM 2143 N N . PHE A 1 271 ? 7.423 5.359 -6.059 1.00 90.12 271 PHE A N 1
ATOM 2144 C CA . PHE A 1 271 ? 7.121 3.941 -5.841 1.00 90.12 271 PHE A CA 1
ATOM 2145 C C . PHE A 1 271 ? 6.926 3.615 -4.364 1.00 90.12 271 PHE A C 1
ATOM 2147 O O . PHE A 1 271 ? 5.973 2.923 -4.006 1.00 90.12 271 PHE A O 1
ATOM 2154 N N . TYR A 1 272 ? 7.809 4.120 -3.503 1.00 89.75 272 TYR A N 1
ATOM 2155 C CA . TYR A 1 272 ? 7.722 3.896 -2.068 1.00 89.75 272 TYR A CA 1
ATOM 2156 C C . TYR A 1 272 ? 6.444 4.497 -1.481 1.00 89.75 272 TYR A C 1
ATOM 2158 O O . TYR A 1 272 ? 5.700 3.798 -0.798 1.00 89.75 272 TYR A O 1
ATOM 2166 N N . ARG A 1 273 ? 6.114 5.746 -1.826 1.00 86.94 273 ARG A N 1
ATOM 2167 C CA . ARG A 1 273 ? 4.852 6.375 -1.403 1.00 86.94 273 ARG A CA 1
ATOM 2168 C C . ARG A 1 273 ? 3.628 5.639 -1.962 1.00 86.94 273 ARG A C 1
ATOM 2170 O O . ARG A 1 273 ? 2.648 5.448 -1.246 1.00 86.94 273 ARG A O 1
ATOM 2177 N N . GLY A 1 274 ? 3.704 5.183 -3.212 1.00 88.00 274 GLY A N 1
ATOM 2178 C CA . GLY A 1 274 ? 2.635 4.466 -3.907 1.00 88.00 274 GLY A CA 1
ATOM 2179 C C . GLY A 1 274 ? 2.369 3.051 -3.379 1.00 88.00 274 GLY A C 1
ATOM 2180 O O . GLY A 1 274 ? 1.239 2.574 -3.438 1.00 88.00 274 GLY A O 1
ATOM 2181 N N . CYS A 1 275 ? 3.375 2.371 -2.817 1.00 87.75 275 CYS A N 1
ATOM 2182 C CA . CYS A 1 275 ? 3.255 0.957 -2.433 1.00 87.75 275 CYS A CA 1
ATOM 2183 C C . CYS A 1 275 ? 2.308 0.683 -1.253 1.00 87.75 275 CYS A C 1
ATOM 2185 O O . CYS A 1 275 ? 1.996 -0.474 -0.973 1.00 87.75 275 CYS A O 1
ATOM 2187 N N . GLY A 1 276 ? 1.821 1.734 -0.588 1.00 87.81 276 GLY A N 1
ATOM 2188 C CA . GLY A 1 276 ? 0.728 1.651 0.377 1.00 87.81 276 GLY A CA 1
ATOM 2189 C C . GLY A 1 276 ? -0.665 1.512 -0.255 1.00 87.81 276 GLY A C 1
ATOM 2190 O O . GLY A 1 276 ? -1.627 1.335 0.483 1.00 87.81 276 GLY A O 1
ATOM 2191 N N . PHE A 1 277 ? -0.801 1.592 -1.582 1.00 86.75 277 PHE A N 1
ATOM 2192 C CA . PHE A 1 277 ? -2.103 1.604 -2.270 1.00 86.75 277 PHE A CA 1
ATOM 2193 C C . PHE A 1 277 ? -2.351 0.396 -3.181 1.00 86.75 277 PHE A C 1
ATOM 2195 O O . PHE A 1 277 ? -3.434 0.263 -3.738 1.00 86.75 277 PHE A O 1
ATOM 2202 N N . PHE A 1 278 ? -1.383 -0.508 -3.334 1.00 86.94 278 PHE A N 1
ATOM 2203 C CA . PHE A 1 278 ? -1.546 -1.717 -4.142 1.00 86.94 278 PHE A CA 1
ATOM 2204 C C . PHE A 1 278 ? -0.875 -2.927 -3.491 1.00 86.94 278 PHE A C 1
ATOM 2206 O O . PHE A 1 278 ? 0.141 -2.818 -2.804 1.00 86.94 278 PHE A O 1
ATOM 2213 N N . ALA A 1 279 ? -1.450 -4.111 -3.701 1.00 86.62 279 ALA A N 1
ATOM 2214 C CA . ALA A 1 279 ? -0.885 -5.358 -3.199 1.00 86.62 279 ALA A CA 1
ATOM 2215 C C . ALA A 1 279 ? 0.389 -5.754 -3.970 1.00 86.62 279 ALA A C 1
ATOM 2217 O O . ALA A 1 279 ? 0.558 -5.428 -5.144 1.00 86.62 279 ALA A O 1
ATOM 2218 N N . ASN A 1 280 ? 1.267 -6.539 -3.335 1.00 85.56 280 ASN A N 1
ATOM 2219 C CA . ASN A 1 280 ? 2.497 -7.029 -3.975 1.00 85.56 280 ASN A CA 1
ATOM 2220 C C . ASN A 1 280 ? 2.232 -7.817 -5.266 1.00 85.56 280 ASN A C 1
ATOM 2222 O O . ASN A 1 280 ? 3.014 -7.692 -6.204 1.00 85.56 280 ASN A O 1
ATOM 2226 N N . GLY A 1 281 ? 1.139 -8.588 -5.305 1.00 85.94 281 GLY A N 1
ATOM 2227 C CA . GLY A 1 281 ? 0.724 -9.331 -6.495 1.00 85.94 281 GLY A CA 1
ATOM 2228 C C . GLY A 1 281 ? 0.416 -8.407 -7.673 1.00 85.94 281 GLY A C 1
ATOM 2229 O O . GLY A 1 281 ? 0.949 -8.624 -8.752 1.00 85.94 281 GLY A O 1
ATOM 2230 N N . LEU A 1 282 ? -0.319 -7.310 -7.443 1.00 88.81 282 LEU A N 1
ATOM 2231 C CA . LEU A 1 282 ? -0.618 -6.314 -8.483 1.00 88.81 282 LEU A CA 1
ATOM 2232 C C . LEU A 1 282 ? 0.644 -5.631 -9.014 1.00 88.81 282 LEU A C 1
ATOM 2234 O O . LEU A 1 282 ? 0.746 -5.366 -10.206 1.00 88.81 282 LEU A O 1
ATOM 2238 N N . PHE A 1 283 ? 1.629 -5.372 -8.150 1.00 90.12 283 PHE A N 1
ATOM 2239 C CA . PHE A 1 283 ? 2.918 -4.851 -8.606 1.00 90.12 283 PHE A CA 1
ATOM 2240 C C . PHE A 1 283 ? 3.655 -5.856 -9.498 1.00 90.12 283 PHE A C 1
ATOM 2242 O O . PHE A 1 283 ? 4.224 -5.480 -10.514 1.00 90.12 283 PHE A O 1
ATOM 2249 N N . GLU A 1 284 ? 3.657 -7.136 -9.128 1.00 89.31 284 GLU A N 1
ATOM 2250 C CA . GLU A 1 284 ? 4.288 -8.194 -9.924 1.00 89.31 284 GLU A CA 1
ATOM 2251 C C . GLU A 1 284 ? 3.577 -8.416 -11.263 1.00 89.31 284 GLU A C 1
ATOM 2253 O O . GLU A 1 284 ? 4.242 -8.628 -12.275 1.00 89.31 284 GLU A O 1
ATOM 2258 N N . GLU A 1 285 ? 2.248 -8.318 -11.282 1.00 92.06 285 GLU A N 1
ATOM 2259 C CA . GLU A 1 285 ? 1.442 -8.316 -12.506 1.00 92.06 285 GLU A CA 1
ATOM 2260 C C . GLU A 1 285 ? 1.763 -7.103 -13.378 1.00 92.06 285 GLU A C 1
ATOM 2262 O O . GLU A 1 285 ? 2.062 -7.271 -14.555 1.00 92.06 285 GLU A O 1
ATOM 2267 N N . TRP A 1 286 ? 1.829 -5.898 -12.807 1.00 93.81 286 TRP A N 1
ATOM 2268 C CA . TRP A 1 286 ? 2.221 -4.694 -13.544 1.00 93.81 286 TRP A CA 1
ATOM 2269 C C . TRP A 1 286 ? 3.611 -4.825 -14.176 1.00 93.81 286 TRP A C 1
ATOM 2271 O O . TRP A 1 286 ? 3.817 -4.462 -15.338 1.00 93.81 286 TRP A O 1
ATOM 2281 N N . VAL A 1 287 ? 4.575 -5.377 -13.431 1.00 91.06 287 VAL A N 1
ATOM 2282 C CA . VAL A 1 287 ? 5.921 -5.610 -13.958 1.00 91.06 287 VAL A CA 1
ATOM 2283 C C . VAL A 1 287 ? 5.870 -6.548 -15.174 1.00 91.06 287 VAL A C 1
ATOM 2285 O O . VAL A 1 287 ? 6.517 -6.272 -16.184 1.00 91.06 287 VAL A O 1
ATOM 2288 N N . LYS A 1 288 ? 5.077 -7.621 -15.123 1.00 89.50 288 LYS A N 1
ATOM 2289 C CA . LYS A 1 288 ? 4.935 -8.575 -16.236 1.00 89.50 288 LYS A CA 1
ATOM 2290 C C . LYS A 1 288 ? 4.164 -8.003 -17.423 1.00 89.50 288 LYS A C 1
ATOM 2292 O O . LYS A 1 288 ? 4.596 -8.144 -18.562 1.00 89.50 288 LYS A O 1
ATOM 2297 N N . ASP A 1 289 ? 3.052 -7.331 -17.176 1.00 91.00 289 ASP A N 1
ATOM 2298 C CA . ASP A 1 289 ? 2.121 -6.958 -18.239 1.00 91.00 289 ASP A CA 1
ATOM 2299 C C . ASP A 1 289 ? 2.521 -5.644 -18.912 1.00 91.00 289 ASP A C 1
ATOM 2301 O O . ASP A 1 289 ? 2.442 -5.507 -20.136 1.00 91.00 289 ASP A O 1
ATOM 2305 N N . VAL A 1 290 ? 3.003 -4.676 -18.131 1.00 91.25 290 VAL A N 1
ATOM 2306 C CA . VAL A 1 290 ? 3.313 -3.330 -18.621 1.00 91.25 290 VAL A CA 1
ATOM 2307 C C . VAL A 1 290 ? 4.812 -3.162 -18.836 1.00 91.25 290 VAL A C 1
ATOM 2309 O O . VAL A 1 290 ? 5.255 -2.821 -19.938 1.00 91.25 290 VAL A O 1
ATOM 2312 N N . PHE A 1 291 ? 5.615 -3.412 -17.801 1.00 89.50 291 PHE A N 1
ATOM 2313 C CA . PHE A 1 291 ? 7.049 -3.131 -17.860 1.00 89.50 291 PHE A CA 1
ATOM 2314 C C . PHE A 1 291 ? 7.785 -4.068 -18.830 1.00 89.50 291 PHE A C 1
ATOM 2316 O O . PHE A 1 291 ? 8.525 -3.591 -19.697 1.00 89.50 291 PHE A O 1
ATOM 2323 N N . GLN A 1 292 ? 7.537 -5.383 -18.774 1.00 87.38 292 GLN A N 1
ATOM 2324 C CA . GLN A 1 292 ? 8.144 -6.327 -19.723 1.00 87.38 292 GLN A CA 1
ATOM 2325 C C . GLN A 1 292 ? 7.683 -6.081 -21.171 1.00 87.38 292 GLN A C 1
ATOM 2327 O O . GLN A 1 292 ? 8.492 -6.222 -22.088 1.00 87.38 292 GLN A O 1
ATOM 2332 N N . THR A 1 293 ? 6.445 -5.632 -21.409 1.00 86.88 293 THR A N 1
ATOM 2333 C CA . THR A 1 293 ? 5.981 -5.223 -22.752 1.00 86.88 293 THR A CA 1
ATOM 2334 C C . THR A 1 293 ? 6.809 -4.059 -23.308 1.00 86.88 293 THR A C 1
ATOM 2336 O O . THR A 1 293 ? 7.224 -4.077 -24.476 1.00 86.88 293 THR A O 1
ATOM 2339 N N . GLY A 1 294 ? 7.134 -3.081 -22.456 1.00 82.94 294 GLY A N 1
ATOM 2340 C CA . GLY A 1 294 ? 8.102 -2.032 -22.775 1.00 82.94 294 GLY A CA 1
ATOM 2341 C C . GLY A 1 294 ? 9.451 -2.628 -23.185 1.00 82.94 294 GLY A C 1
ATOM 2342 O O . GLY A 1 294 ? 9.948 -2.343 -24.273 1.00 82.94 294 GLY A O 1
ATOM 2343 N N . LEU A 1 295 ? 10.004 -3.540 -22.380 1.00 82.62 295 LEU A N 1
ATOM 2344 C CA . LEU A 1 295 ? 11.290 -4.197 -22.654 1.00 82.62 295 LEU A CA 1
ATOM 2345 C C . LEU A 1 295 ? 11.313 -5.034 -23.941 1.00 82.62 295 LEU A C 1
ATOM 2347 O O . LEU A 1 295 ? 12.322 -5.032 -24.648 1.00 82.62 295 LEU A O 1
ATOM 2351 N N . ILE A 1 296 ? 10.226 -5.729 -24.284 1.00 82.00 296 ILE A N 1
ATOM 2352 C CA . ILE A 1 296 ? 10.112 -6.474 -25.550 1.00 82.00 296 ILE A CA 1
ATOM 2353 C C . ILE A 1 296 ? 10.234 -5.513 -26.738 1.00 82.00 296 ILE A C 1
ATOM 2355 O O . ILE A 1 296 ? 10.917 -5.822 -27.718 1.00 82.00 296 ILE A O 1
ATOM 2359 N N . THR A 1 297 ? 9.637 -4.324 -26.635 1.00 78.19 297 THR A N 1
ATOM 2360 C CA . THR A 1 297 ? 9.797 -3.262 -27.639 1.00 78.19 297 THR A CA 1
ATOM 2361 C C . THR A 1 297 ? 11.262 -2.841 -27.758 1.00 78.19 297 THR A C 1
ATOM 2363 O O . THR A 1 297 ? 11.774 -2.722 -28.873 1.00 78.19 297 THR A O 1
ATOM 2366 N N . VAL A 1 298 ? 11.971 -2.709 -26.629 1.00 75.69 298 VAL A N 1
ATOM 2367 C CA . VAL A 1 298 ? 13.415 -2.422 -26.627 1.00 75.69 298 VAL A CA 1
ATOM 2368 C C . VAL A 1 298 ? 14.202 -3.534 -27.338 1.00 75.69 298 VAL A C 1
ATOM 2370 O O . VAL A 1 298 ? 15.013 -3.250 -28.219 1.00 75.69 298 VAL A O 1
ATOM 2373 N N . LYS A 1 299 ? 13.931 -4.805 -27.011 1.00 75.56 299 LYS A N 1
ATOM 2374 C CA . LYS A 1 299 ? 14.593 -5.986 -27.596 1.00 75.56 299 LYS A CA 1
ATOM 2375 C C . LYS A 1 299 ? 14.400 -6.085 -29.111 1.00 75.56 299 LYS A C 1
ATOM 2377 O O . LYS A 1 299 ? 15.332 -6.447 -29.824 1.00 75.56 299 LYS A O 1
ATOM 2382 N N . ASN A 1 300 ? 13.208 -5.757 -29.604 1.00 72.06 300 ASN A N 1
ATOM 2383 C CA . ASN A 1 300 ? 12.880 -5.808 -31.030 1.00 72.06 300 ASN A CA 1
ATOM 2384 C C . ASN A 1 300 ? 13.409 -4.588 -31.814 1.00 72.06 300 ASN A C 1
ATOM 2386 O O . ASN A 1 300 ? 13.541 -4.655 -33.036 1.00 72.06 300 ASN A O 1
ATOM 2390 N N . GLY A 1 301 ? 13.706 -3.477 -31.131 1.00 63.69 301 GLY A N 1
ATOM 2391 C CA . GLY A 1 301 ? 14.036 -2.180 -31.729 1.00 63.69 301 GLY A CA 1
ATOM 2392 C C . GLY A 1 301 ? 15.487 -1.974 -32.192 1.00 63.69 301 GLY A C 1
ATOM 2393 O O . GLY A 1 301 ? 15.790 -0.910 -32.734 1.00 63.69 301 GLY A O 1
ATOM 2394 N N . GLY A 1 302 ? 16.402 -2.937 -32.021 1.00 58.75 302 GLY A N 1
ATOM 2395 C CA . GLY A 1 302 ? 17.811 -2.755 -32.397 1.00 58.75 302 GLY A CA 1
ATOM 2396 C C . GLY A 1 302 ? 18.554 -4.044 -32.748 1.00 58.75 302 GLY A C 1
ATOM 2397 O O . GLY A 1 302 ? 18.483 -5.031 -32.025 1.00 58.75 302 GLY A O 1
ATOM 2398 N N . ARG A 1 303 ? 19.316 -4.028 -33.858 1.00 51.34 303 ARG A N 1
ATOM 2399 C CA . ARG A 1 303 ? 20.341 -5.059 -34.151 1.00 51.34 303 ARG A CA 1
ATOM 2400 C C . ARG A 1 303 ? 21.587 -4.898 -33.273 1.00 51.34 303 ARG A C 1
ATOM 2402 O O . ARG A 1 303 ? 22.332 -5.854 -33.090 1.00 51.34 303 ARG A O 1
ATOM 2409 N N . GLU A 1 304 ? 21.815 -3.686 -32.779 1.00 60.72 304 GLU A N 1
ATOM 2410 C CA . GLU A 1 304 ? 22.840 -3.336 -31.800 1.00 60.72 304 GLU A CA 1
ATOM 2411 C C . GLU A 1 304 ? 22.199 -3.468 -30.417 1.00 60.72 304 GLU A C 1
ATOM 2413 O O . GLU A 1 304 ? 21.135 -2.897 -30.178 1.00 60.72 304 GLU A O 1
ATOM 2418 N N . GLY A 1 305 ? 22.782 -4.288 -29.541 1.00 68.38 305 GLY A N 1
ATOM 2419 C CA . GLY A 1 305 ? 22.207 -4.545 -28.219 1.00 68.38 305 GLY A CA 1
ATOM 2420 C C . GLY A 1 305 ? 22.103 -3.275 -27.363 1.00 68.38 305 GLY A C 1
ATOM 2421 O O . GLY A 1 305 ? 22.664 -2.231 -27.689 1.00 68.38 305 GLY A O 1
ATOM 2422 N N . ILE A 1 306 ? 21.382 -3.359 -26.251 1.00 76.50 306 ILE A N 1
ATOM 2423 C CA . ILE A 1 306 ? 21.198 -2.240 -25.316 1.00 76.50 306 ILE A CA 1
ATOM 2424 C C . ILE A 1 306 ? 22.333 -2.256 -24.297 1.00 76.50 306 ILE A C 1
ATOM 2426 O O . ILE A 1 306 ? 22.619 -3.314 -23.747 1.00 76.50 306 ILE A O 1
ATOM 2430 N N . SER A 1 307 ? 22.957 -1.104 -24.043 1.00 80.75 307 SER A N 1
ATOM 2431 C CA . SER A 1 307 ? 24.033 -0.962 -23.051 1.00 80.75 307 SER A CA 1
ATOM 2432 C C . SER A 1 307 ? 23.532 -0.436 -21.707 1.00 80.75 307 SER A C 1
ATOM 2434 O O . SER A 1 307 ? 24.085 -0.792 -20.671 1.00 80.75 307 SER A O 1
ATOM 2436 N N . VAL A 1 308 ? 22.501 0.415 -21.695 1.00 87.19 308 VAL A N 1
ATOM 2437 C CA . VAL A 1 308 ? 21.940 1.003 -20.468 1.00 87.19 308 VAL A CA 1
ATOM 2438 C C . VAL A 1 308 ? 20.430 1.168 -20.600 1.00 87.19 308 VAL A C 1
ATOM 2440 O O . VAL A 1 308 ? 19.945 1.650 -21.625 1.00 87.19 308 VAL A O 1
ATOM 2443 N N . ILE A 1 309 ? 19.699 0.814 -19.547 1.00 89.19 309 ILE A N 1
ATOM 2444 C CA . ILE A 1 309 ? 18.267 1.053 -19.373 1.00 89.19 309 ILE A CA 1
ATOM 2445 C C . ILE A 1 309 ? 18.089 1.908 -18.124 1.00 89.19 309 ILE A C 1
ATOM 2447 O O . ILE A 1 309 ? 18.510 1.521 -17.036 1.00 89.19 309 ILE A O 1
ATOM 2451 N N . ASN A 1 310 ? 17.452 3.061 -18.286 1.00 91.62 310 ASN A N 1
ATOM 2452 C CA . ASN A 1 310 ? 17.104 3.946 -17.190 1.00 91.62 310 ASN A CA 1
ATOM 2453 C C . ASN A 1 310 ? 15.583 4.108 -17.128 1.00 91.62 310 ASN A C 1
ATOM 2455 O O . ASN A 1 310 ? 14.974 4.567 -18.095 1.00 91.62 310 ASN A O 1
ATOM 2459 N N . LEU A 1 311 ? 14.977 3.712 -16.011 1.00 93.25 311 LEU A N 1
ATOM 2460 C CA . LEU A 1 311 ? 13.564 3.954 -15.743 1.00 93.25 311 LEU A CA 1
ATOM 2461 C C . LEU A 1 311 ? 13.425 5.306 -15.032 1.00 93.25 311 LEU A C 1
ATOM 2463 O O . LEU A 1 311 ? 13.944 5.491 -13.931 1.00 93.25 311 LEU A O 1
ATOM 2467 N N . CYS A 1 312 ? 12.739 6.244 -15.677 1.00 91.94 312 CYS A N 1
ATOM 2468 C CA . CYS A 1 312 ? 12.641 7.635 -15.244 1.00 91.94 312 CYS A CA 1
ATOM 2469 C C . CYS A 1 312 ? 11.187 8.058 -15.046 1.00 91.94 312 CYS A C 1
ATOM 2471 O O . CYS A 1 312 ? 10.278 7.502 -15.672 1.00 91.94 312 CYS A O 1
ATOM 2473 N N . LEU A 1 313 ? 10.982 9.097 -14.240 1.00 89.50 313 LEU A N 1
ATOM 2474 C CA . LEU A 1 313 ? 9.739 9.853 -14.263 1.00 89.50 313 LEU A CA 1
ATOM 2475 C C . LEU A 1 313 ? 9.604 10.577 -15.603 1.00 89.50 313 LEU A C 1
ATOM 2477 O O . LEU A 1 313 ? 10.574 11.055 -16.202 1.00 89.50 313 LEU A O 1
ATOM 2481 N N . ARG A 1 314 ? 8.370 10.661 -16.093 1.00 82.44 314 ARG A N 1
ATOM 2482 C CA . ARG A 1 314 ? 8.050 11.501 -17.243 1.00 82.44 314 ARG A CA 1
ATOM 2483 C C . ARG A 1 314 ? 8.030 12.956 -16.778 1.00 82.44 314 ARG A C 1
ATOM 2485 O O . ARG A 1 314 ? 7.148 13.351 -16.021 1.00 82.44 314 ARG A O 1
ATOM 2492 N N . GLY A 1 315 ? 9.006 13.740 -17.225 1.00 67.25 315 GLY A N 1
ATOM 2493 C CA . GLY A 1 315 ? 9.046 15.178 -16.962 1.00 67.25 315 GLY A CA 1
ATOM 2494 C C . GLY A 1 315 ? 7.929 15.937 -17.687 1.00 67.25 315 GLY A C 1
ATOM 2495 O O . GLY A 1 315 ? 7.424 15.486 -18.718 1.00 67.25 315 GLY A O 1
ATOM 2496 N N . ILE A 1 316 ? 7.597 17.120 -17.162 1.00 53.78 316 ILE A N 1
ATOM 2497 C CA . ILE A 1 316 ? 6.651 18.086 -17.755 1.00 53.78 316 ILE A CA 1
ATOM 2498 C C . ILE A 1 316 ? 7.064 18.447 -19.196 1.00 53.78 316 ILE A C 1
ATOM 2500 O O . ILE A 1 316 ? 6.216 18.645 -20.058 1.00 53.78 316 ILE A O 1
ATOM 2504 N N . ASP A 1 317 ? 8.361 18.407 -19.498 1.00 47.03 317 ASP A N 1
ATOM 2505 C CA . ASP A 1 317 ? 8.928 18.711 -20.819 1.00 47.03 317 ASP A CA 1
ATOM 2506 C C . ASP A 1 317 ? 8.514 17.717 -21.928 1.00 47.03 317 ASP A C 1
ATOM 2508 O O . ASP A 1 317 ? 8.756 17.965 -23.106 1.00 47.03 317 ASP A O 1
ATOM 2512 N N . MET A 1 318 ? 7.896 16.575 -21.585 1.00 49.97 318 MET A N 1
ATOM 2513 C CA . MET A 1 318 ? 7.350 15.623 -22.569 1.00 49.97 318 MET A CA 1
ATOM 2514 C C . MET A 1 318 ? 5.859 15.851 -22.878 1.00 49.97 318 MET A C 1
ATOM 2516 O O . MET A 1 318 ? 5.305 15.154 -23.728 1.00 49.97 318 MET A O 1
ATOM 2520 N N . ILE A 1 319 ? 5.210 16.821 -22.220 1.00 49.19 319 ILE A N 1
ATOM 2521 C CA . ILE A 1 319 ? 3.795 17.181 -22.432 1.00 49.19 319 ILE A CA 1
ATOM 2522 C C . ILE A 1 319 ? 3.589 17.872 -23.794 1.00 49.19 319 ILE A C 1
ATOM 2524 O O . ILE A 1 319 ? 2.512 17.771 -24.383 1.00 49.19 319 ILE A O 1
ATOM 2528 N N . ASP A 1 320 ? 4.641 18.468 -24.366 1.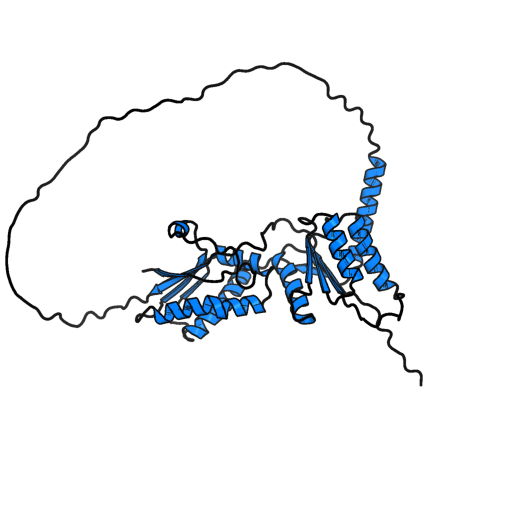00 44.34 320 ASP A N 1
ATOM 2529 C CA . ASP A 1 320 ? 4.613 19.117 -25.688 1.00 44.34 320 ASP A CA 1
ATOM 2530 C C . ASP A 1 320 ? 4.327 18.150 -26.859 1.00 44.34 320 ASP A C 1
ATOM 2532 O O . ASP A 1 320 ? 4.120 18.588 -27.991 1.00 44.34 320 ASP A O 1
ATOM 2536 N N . GLN A 1 321 ? 4.265 16.834 -26.611 1.00 50.34 321 GLN A N 1
ATOM 2537 C CA . GLN A 1 321 ? 3.866 15.833 -27.611 1.00 50.34 321 GLN A CA 1
ATOM 2538 C C . GLN A 1 321 ? 2.354 15.540 -27.640 1.00 50.34 321 GLN A C 1
ATOM 2540 O O . GLN A 1 321 ? 1.919 14.666 -28.387 1.00 50.34 321 GLN A O 1
ATOM 2545 N N . GLY A 1 322 ? 1.537 16.288 -26.888 1.00 44.09 322 GLY A N 1
ATOM 2546 C CA . GLY A 1 322 ? 0.073 16.236 -26.999 1.00 44.09 322 GLY A CA 1
ATOM 2547 C C . GLY A 1 322 ? -0.576 15.004 -26.365 1.00 44.09 322 GLY A C 1
ATOM 2548 O O . GLY A 1 322 ? -1.717 14.679 -26.692 1.00 44.09 322 GLY A O 1
ATOM 2549 N N . GLU A 1 323 ? 0.125 14.315 -25.465 1.00 53.25 323 GLU A N 1
ATOM 2550 C CA . GLU A 1 323 ? -0.414 13.152 -24.768 1.00 53.25 323 GLU A CA 1
ATOM 2551 C C . GLU A 1 323 ? -0.931 13.503 -23.375 1.00 53.25 323 GLU A C 1
ATOM 2553 O O . GLU A 1 323 ? -0.211 14.018 -22.519 1.00 53.25 323 GLU A O 1
ATOM 2558 N N . VAL A 1 324 ? -2.210 13.195 -23.174 1.00 53.81 324 VAL A N 1
ATOM 2559 C CA . VAL A 1 324 ? -2.960 13.384 -21.933 1.00 53.81 324 VAL A CA 1
ATOM 2560 C C . VAL A 1 324 ? -2.431 12.419 -20.869 1.00 53.81 324 VAL A C 1
ATOM 2562 O O . VAL A 1 324 ? -2.105 11.271 -21.176 1.00 53.81 324 VAL A O 1
ATOM 2565 N N . TYR A 1 325 ? -2.339 12.886 -19.621 1.00 58.72 325 TYR A N 1
ATOM 2566 C CA . TYR A 1 325 ? -2.091 12.021 -18.467 1.00 58.72 325 TYR A CA 1
ATOM 2567 C C . TYR A 1 325 ? -3.097 10.865 -18.461 1.00 58.72 325 TYR A C 1
ATOM 2569 O O . TYR A 1 325 ? -4.281 11.078 -18.715 1.00 58.72 325 TYR A O 1
ATOM 2577 N N . GLU A 1 326 ? -2.640 9.644 -18.182 1.00 64.88 326 GLU A N 1
ATOM 2578 C CA . GLU A 1 326 ? -3.568 8.537 -17.955 1.00 64.88 326 GLU A CA 1
ATOM 2579 C C . GLU A 1 326 ? -4.424 8.880 -16.727 1.00 64.88 326 GLU A C 1
ATOM 2581 O O . GLU A 1 326 ? -3.903 8.995 -15.618 1.00 64.88 326 GLU A O 1
ATOM 2586 N N . GLU A 1 327 ? -5.724 9.106 -16.942 1.00 67.56 327 GLU A N 1
ATOM 2587 C CA . GLU A 1 327 ? -6.681 9.402 -15.865 1.00 67.56 327 GLU A CA 1
ATOM 2588 C C . GLU A 1 327 ? -6.897 8.185 -14.955 1.00 67.56 327 GLU A C 1
ATOM 2590 O O . GLU A 1 327 ? -7.209 8.336 -13.777 1.00 67.56 327 GLU A O 1
ATOM 2595 N N . GLU A 1 328 ? -6.690 6.980 -15.492 1.00 82.88 328 GLU A N 1
ATOM 2596 C CA . GLU A 1 328 ? -6.831 5.711 -14.789 1.00 82.88 328 GLU A CA 1
ATOM 2597 C C . GLU A 1 328 ? -5.533 4.907 -14.902 1.00 82.88 328 GLU A C 1
ATOM 2599 O O . GLU A 1 328 ? -4.998 4.711 -15.997 1.00 82.88 328 GLU A O 1
ATOM 2604 N N . GLY A 1 329 ? -5.016 4.449 -13.761 1.00 87.25 329 GLY A N 1
ATOM 2605 C CA . GLY A 1 329 ? -3.822 3.614 -13.706 1.00 87.25 329 GLY A CA 1
ATOM 2606 C C . GLY A 1 329 ? -4.127 2.124 -13.818 1.00 87.25 329 GLY A C 1
ATOM 2607 O O . GLY A 1 329 ? -5.277 1.684 -13.880 1.00 87.25 329 GLY A O 1
ATOM 2608 N N . PHE A 1 330 ? -3.067 1.325 -13.848 1.00 90.38 330 PHE A N 1
ATOM 2609 C CA . PHE A 1 330 ? -3.123 -0.123 -13.978 1.00 90.38 330 PHE A CA 1
ATOM 2610 C C . PHE A 1 330 ? -3.976 -0.734 -12.872 1.00 90.38 330 PHE A C 1
ATOM 2612 O O . PHE A 1 330 ? -3.615 -0.652 -11.698 1.00 90.38 330 PHE A O 1
ATOM 2619 N N . MET A 1 331 ? -5.113 -1.323 -13.253 1.00 88.62 331 MET A N 1
ATOM 2620 C CA . MET A 1 331 ? -6.092 -1.922 -12.338 1.00 88.62 331 MET A CA 1
ATOM 2621 C C . MET A 1 331 ? -6.505 -0.979 -11.189 1.00 88.62 331 MET A C 1
ATOM 2623 O O . MET A 1 331 ? -6.655 -1.411 -10.049 1.00 88.62 331 MET A O 1
ATOM 2627 N N . GLY A 1 332 ? -6.633 0.323 -11.473 1.00 85.44 332 GLY A N 1
ATOM 2628 C CA . GLY A 1 332 ? -7.014 1.333 -10.478 1.00 85.44 332 GLY A CA 1
ATOM 2629 C C . GLY A 1 332 ? -5.906 1.712 -9.487 1.00 85.44 332 GLY A C 1
ATOM 2630 O O . GLY A 1 332 ? -6.181 2.366 -8.483 1.00 85.44 332 GLY A O 1
ATOM 2631 N N . THR A 1 333 ? -4.657 1.310 -9.740 1.00 88.31 333 THR A N 1
ATOM 2632 C CA . THR A 1 333 ? -3.491 1.688 -8.923 1.00 88.31 333 THR A CA 1
ATOM 2633 C C . THR A 1 333 ? -2.842 2.984 -9.420 1.00 88.31 333 THR A C 1
ATOM 2635 O O . THR A 1 333 ? -3.185 3.507 -10.475 1.00 88.31 333 THR A O 1
ATOM 2638 N N . CYS A 1 334 ? -1.840 3.491 -8.698 1.00 88.88 334 CYS A N 1
ATOM 2639 C CA . CYS A 1 334 ? -1.012 4.614 -9.148 1.00 88.88 334 CYS A CA 1
ATOM 2640 C C . CYS A 1 334 ? 0.053 4.221 -10.194 1.00 88.88 334 CYS A C 1
ATOM 2642 O O . CYS A 1 334 ? 0.899 5.040 -10.550 1.00 88.88 334 CYS A O 1
ATOM 2644 N N . LEU A 1 335 ? 0.090 2.966 -10.649 1.00 91.38 335 LEU A N 1
ATOM 2645 C CA . LEU A 1 335 ? 1.029 2.510 -11.674 1.00 91.38 335 LEU A CA 1
ATOM 2646 C C . LEU A 1 335 ? 0.460 2.808 -13.070 1.00 91.38 335 LEU A C 1
ATOM 2648 O O . LEU A 1 335 ? -0.750 2.712 -13.256 1.00 91.38 335 LEU A O 1
ATOM 2652 N N . PRO A 1 336 ? 1.286 3.156 -14.068 1.00 91.50 336 PRO A N 1
ATOM 2653 C CA . PRO A 1 336 ? 0.789 3.472 -15.403 1.00 91.50 336 PRO A CA 1
ATOM 2654 C C . PRO A 1 336 ? 0.376 2.205 -16.158 1.00 91.50 336 PRO A C 1
ATOM 2656 O O . PRO A 1 336 ? 0.993 1.150 -16.004 1.00 91.50 336 PRO A O 1
ATOM 2659 N N . ASN A 1 337 ? -0.623 2.317 -17.029 1.00 91.06 337 ASN A N 1
ATOM 2660 C CA . ASN A 1 337 ? -1.042 1.256 -17.945 1.00 91.06 337 ASN A CA 1
ATOM 2661 C C . ASN A 1 337 ? -0.032 1.033 -19.076 1.00 91.06 337 ASN A C 1
ATOM 2663 O O . ASN A 1 337 ? 0.006 -0.045 -19.676 1.00 91.06 337 ASN A O 1
ATOM 2667 N N . ARG A 1 338 ? 0.782 2.047 -19.400 1.00 88.12 338 ARG A N 1
ATOM 2668 C CA . ARG A 1 338 ? 1.816 1.976 -20.439 1.00 88.12 338 ARG A CA 1
ATOM 2669 C C . ARG A 1 338 ? 3.076 2.728 -20.034 1.00 88.12 338 ARG A C 1
ATOM 2671 O O . ARG A 1 338 ? 3.022 3.790 -19.428 1.00 88.12 338 ARG A O 1
ATOM 2678 N N . ILE A 1 339 ? 4.227 2.200 -20.448 1.00 89.44 339 ILE A N 1
ATOM 2679 C CA . ILE A 1 339 ? 5.521 2.872 -20.296 1.00 89.44 339 ILE A CA 1
ATOM 2680 C C . ILE A 1 339 ? 6.098 3.124 -21.680 1.00 89.44 339 ILE A C 1
ATOM 2682 O O . ILE A 1 339 ? 6.274 2.199 -22.476 1.00 89.44 339 ILE A O 1
ATOM 2686 N N . GLN A 1 340 ? 6.404 4.384 -21.967 1.00 87.25 340 GLN A N 1
ATOM 2687 C CA . GLN A 1 340 ? 7.007 4.758 -23.240 1.00 87.25 340 GLN A CA 1
ATOM 2688 C C . GLN A 1 340 ? 8.487 4.435 -23.272 1.00 87.25 340 GLN A C 1
ATOM 2690 O O . GLN A 1 340 ? 9.185 4.587 -22.273 1.00 87.25 340 GLN A O 1
ATOM 2695 N N . VAL A 1 341 ? 8.971 4.042 -24.445 1.00 87.62 341 VAL A N 1
ATOM 2696 C CA . VAL A 1 341 ? 10.374 3.704 -24.671 1.00 87.62 341 VAL A CA 1
ATOM 2697 C C . VAL A 1 341 ? 11.009 4.769 -25.556 1.00 87.62 341 VAL A C 1
ATOM 2699 O O . VAL A 1 341 ? 10.581 4.978 -26.689 1.00 87.62 341 VAL A O 1
ATOM 2702 N N . PHE A 1 342 ? 12.069 5.398 -25.058 1.00 86.38 342 PHE A N 1
ATOM 2703 C CA . PHE A 1 342 ? 12.889 6.362 -25.780 1.00 86.38 342 PHE A CA 1
ATOM 2704 C C . PHE A 1 342 ? 14.298 5.814 -25.958 1.00 86.38 342 PHE A C 1
ATOM 2706 O O . PHE A 1 342 ? 14.942 5.406 -24.992 1.00 86.38 342 PHE A O 1
ATOM 2713 N N . PHE A 1 343 ? 14.804 5.853 -27.187 1.00 83.31 343 PHE A N 1
ATOM 2714 C CA . PHE A 1 343 ? 16.211 5.580 -27.452 1.00 83.31 343 PHE A CA 1
ATOM 2715 C C . PHE A 1 343 ? 16.987 6.892 -27.412 1.00 83.31 343 PHE A C 1
ATOM 2717 O O . PHE A 1 343 ? 16.656 7.828 -28.135 1.00 83.31 343 PHE A O 1
ATOM 2724 N N . VAL A 1 344 ? 17.992 6.948 -26.547 1.00 82.56 344 VAL A N 1
ATOM 2725 C CA . VAL A 1 344 ? 18.920 8.073 -26.406 1.00 82.56 344 VAL A CA 1
ATOM 2726 C C . VAL A 1 344 ? 20.271 7.668 -26.981 1.00 82.56 344 VAL A C 1
ATOM 2728 O O . VAL A 1 344 ? 20.729 6.547 -26.736 1.00 82.56 344 VAL A O 1
ATOM 2731 N N . ASP A 1 345 ? 20.864 8.570 -27.761 1.00 66.62 345 ASP A N 1
ATOM 2732 C CA . ASP A 1 345 ? 22.167 8.381 -28.409 1.00 66.62 345 ASP A CA 1
ATOM 2733 C C . ASP A 1 345 ? 23.347 8.437 -27.423 1.00 66.62 345 ASP A C 1
ATOM 2735 O O . ASP A 1 345 ? 23.264 9.156 -26.392 1.00 66.62 345 ASP A O 1
#

Organism: Brassica cretica (NCBI:txid69181)

Sequence (345 aa):
MEEFVKRSTRRDTWMLLSGNDVPAKRRLALTVTTALFGSVDNMLKINLKTSKASEAYEELEKALKNGEKVVVLIEGVDLADDRFMELLVDRVEAGKSGDLDDSQGKKSHMIFLLTREDDECEHNEHVVIPMVLKCKKLSSGLVNNKRKPESDAVSTMVKMKNPRIQEEEDVACDISNIKKEFSRQLSFGSNALDLNLRVDAVEQEEEAAAKSATQERVLDSIKNRFDFTVLSNEDITKFFVTKIKDSCEEILGQHEERFGFTVEPELIEKFYRGCGFFANGLFEEWVKDVFQTGLITVKNGGREGISVINLCLRGIDMIDQGEVYEEEGFMGTCLPNRIQVFFVD

Radius of gyration: 32.8 Å; chains: 1; bounding box: 66×96×99 Å

InterPro domains:
  IPR051650 Strigolactone signaling regulator [PTHR43572] (6-309)

Foldseek 3Di:
DDPPPPPDAQDAAEEEEEEDQLLVLLQVLQAVCCVPPVDPVLEAEAELVPDDLVVSQVSVVVVVVVLDQHEYEYHALVSHDPSSLVVLVVVVVSSVVSDDDPPDPRSRHYYYYYYHDDPDDPDDFQAAFAKAKEFEFDPPPDPPDDDDDDDDDDDDDDDDDDDDDDDDDDDDDDDDDDDDDDDDDDDDDDDDDDPPDPDPVVVVVVVVVVSSVSSVVSVVVNPHYYYDYDDDLVVLQCVVQVLLVVLLCVQQHPDPQQAAEEEDSVVSVVCSSQSSNDHPVLVNVCSVQAVVVQVVCQVVVDPGGTHYIYMYGDDPVVCVVVDDRDSAARVRGSYHPYYHYHYDD

Secondary structure (DSSP, 8-state):
------------EEEEEESS-HHHHHHHHHHHHHHHHSSGGGEEEEETTTS-HHHHHHHHHHHHHHT---EEEEE-GGG--HHHHHHHHHHHHHHHH--S-TT-------EEEEE---S-----TT----EEEEEEEPP--------PPP-----------------------PPPP-----------------------HHHHHHHHHHHHHHHHHHHHT--EEEE-PPPPHHHHHHHHHHHHHHHHHHHH-S-TTS-EEEE-HHHHHHHHHHTTSS-HHHHHHHIIIIIHHHHHHHHHT-SSPEEEEEEEE--GGGGGG-PPP-SS-GGGSSS-S--EEEEE-